Protein AF-A0A1F8VI10-F1 (afdb_monomer)

pLDDT: mean 77.11, std 14.85, range [34.31, 95.06]

Radius of gyration: 33.28 Å; Cα contacts (8 Å, |Δi|>4): 226; chains: 1; bounding box: 79×60×87 Å

Solvent-accessible surface area (backbone atoms only — not comparable to full-atom values): 18672 Å² total; per-residue (Å²): 138,60,72,68,57,64,56,44,69,72,34,72,64,43,52,48,50,52,49,50,53,53,49,51,51,52,50,50,52,53,50,47,67,52,46,51,56,51,53,52,51,50,50,50,52,63,64,45,46,61,55,49,51,54,49,50,38,54,51,46,54,43,49,46,52,57,52,45,49,55,30,55,46,51,70,45,88,66,66,60,68,60,53,53,52,48,30,72,79,36,77,82,60,80,89,63,70,42,98,74,57,44,46,46,70,59,49,49,57,52,48,54,52,44,57,67,44,55,69,57,36,47,55,38,48,69,71,56,49,50,70,56,33,52,51,49,25,52,53,30,49,53,44,42,54,52,47,52,53,50,38,64,76,31,65,94,37,65,72,58,31,57,51,47,50,62,53,45,66,55,36,51,60,53,27,53,52,29,49,53,48,34,54,45,71,68,48,87,87,69,41,68,68,58,44,51,54,51,44,52,51,51,50,53,46,52,45,54,48,48,53,50,51,49,52,52,47,63,64,49,43,58,60,56,61,51,44,61,53,44,56,55,44,52,50,61,62,44,42,59,56,53,47,49,39,64,71,47,50,47,54,49,29,62,74,70,72,44,74,47,77,50,90,88,68,70,68,65,60,20,62,50,48,48,48,51,35,59,77,66,73,51,52,69,60,58,51,9,58,75,48,74,40,56,51,68,56,40,49,32,28,44,31,42,74,42,82,74,50,77,70,54,42,64,52,45,42,84,77,46,53,79,59,63,71,59,59,70,70,70,75,76,72,82,86,128

Mean predicted aligned error: 17.2 Å

Secondary structure (DSSP, 8-state):
--HHHHHHTTSHHHHHHHHHHHHHHHHHHHHHHHHHHHHHHHHHHHHHHHHHHHHHHHHHHHHHHHHHHHHHHTT-S-SHHHHHHHHHH-TT-----BTTTBTHHHHHHHHHHHHHSHHHHHHHHHT--HHHHHHHHHHHHHHHHHHHHHHHHTTT-HHHHHHHHHHHHHHHHHHHHHHHHHHHTT--SSHHHHHHHHHHHHHHHHHHHHHHHHHHHHHHHHHHHHHHHHHHHHHHHHHHHHHHIIIIIHHHHHHHTPPP--SSS--SHHHHHHHHHHHTT--HHHHHHHTT--HHHHHHHHTTSSPPPHHHHHHHHHHHHHHHTTSSGGG-----

Foldseek 3Di:
DDCVVVVVCPDPVVVVVVVVVVVVVVVVVVCCVVVVVVVVVVVCCVVCLVLVLVLVLLVLVLLVLLLVLLCVLLVNPDLVVVQVVVCVVPVPDDQDADPRNGRSVSSLVSLLVCLVVVVRSLVSNLVDDLVSLVVSLVSLVVSLVSLVVSLVSCVVPVVVNVVSVVLSVLSVVSNVLSVQLSVLNVDPDPRPVSSSVSSVVNSVSSNVNSVVSVVVCVVCVVSVVVVVVVVVVVVVVVVVVVVCCLPPVLVVCVVVVAADADPVDGDPQLVLLVVLCVVVVHDLCVSCVQLVHDSVVSSCRNSVSDPDDPVSCVSCCVSRVVVVVVVVVVVPDDDD

Structure (mmCIF, N/CA/C/O backbone):
data_AF-A0A1F8VI10-F1
#
_entry.id   AF-A0A1F8VI10-F1
#
loop_
_atom_site.group_PDB
_atom_site.id
_atom_site.type_symbol
_atom_site.label_atom_id
_atom_site.label_alt_id
_atom_site.label_comp_id
_atom_site.label_asym_id
_atom_site.label_entity_id
_atom_site.label_seq_id
_atom_site.pdbx_PDB_ins_code
_atom_site.Cartn_x
_atom_site.Cartn_y
_atom_site.Cartn_z
_atom_site.occupancy
_atom_site.B_iso_or_equiv
_atom_site.auth_seq_id
_atom_site.auth_comp_id
_atom_site.auth_asym_id
_atom_site.auth_atom_id
_atom_site.pdbx_PDB_model_num
ATOM 1 N N . MET A 1 1 ? 44.183 -34.612 -51.018 1.00 52.78 1 MET A N 1
ATOM 2 C CA . MET A 1 1 ? 44.686 -33.937 -49.804 1.00 52.78 1 MET A CA 1
ATOM 3 C C . MET A 1 1 ? 46.138 -34.346 -49.658 1.00 52.78 1 MET A C 1
ATOM 5 O O . MET A 1 1 ? 46.387 -35.533 -49.507 1.00 52.78 1 MET A O 1
ATOM 9 N N . SER A 1 2 ? 47.055 -33.414 -49.919 1.00 52.06 2 SER A N 1
ATOM 10 C CA . SER A 1 2 ? 48.476 -33.664 -50.196 1.00 52.06 2 SER A CA 1
ATOM 11 C C . SER A 1 2 ? 49.291 -33.954 -48.929 1.00 52.06 2 SER A C 1
ATOM 13 O O . SER A 1 2 ? 48.960 -33.458 -47.854 1.00 52.06 2 SER A O 1
ATOM 15 N N . GLU A 1 3 ? 50.379 -34.722 -49.070 1.00 56.66 3 GLU A N 1
ATOM 16 C CA . GLU A 1 3 ? 51.388 -35.013 -48.029 1.00 56.66 3 GLU A CA 1
ATOM 17 C C . GLU A 1 3 ? 51.936 -33.749 -47.331 1.00 56.66 3 GLU A C 1
ATOM 19 O O . GLU A 1 3 ? 52.369 -33.811 -46.183 1.00 56.66 3 GLU A O 1
ATOM 24 N N . GLU A 1 4 ? 51.835 -32.580 -47.971 1.00 54.34 4 GLU A N 1
ATOM 25 C CA . GLU A 1 4 ? 52.150 -31.271 -47.384 1.00 54.34 4 GLU A CA 1
ATOM 26 C C . GLU A 1 4 ? 51.272 -30.913 -46.177 1.00 54.34 4 GLU A C 1
ATOM 28 O O . GLU A 1 4 ? 51.778 -30.363 -45.200 1.00 54.34 4 GLU A O 1
ATOM 33 N N . TYR A 1 5 ? 49.979 -31.264 -46.190 1.00 53.62 5 TYR A N 1
ATOM 34 C CA . TYR A 1 5 ? 49.118 -31.057 -45.022 1.00 53.62 5 TYR A CA 1
ATOM 35 C C . TYR A 1 5 ? 49.569 -31.949 -43.859 1.00 53.62 5 TYR A C 1
ATOM 37 O O . TYR A 1 5 ? 49.636 -31.477 -42.728 1.00 53.62 5 TYR A O 1
ATOM 45 N N . ALA A 1 6 ? 49.950 -33.203 -44.135 1.00 56.81 6 ALA A N 1
ATOM 46 C CA . ALA A 1 6 ? 50.436 -34.156 -43.130 1.00 56.81 6 ALA A CA 1
ATOM 47 C C . ALA A 1 6 ? 51.739 -33.695 -42.451 1.00 56.81 6 ALA A C 1
ATOM 49 O O . ALA A 1 6 ? 51.883 -33.842 -41.238 1.00 56.81 6 ALA A O 1
ATOM 50 N N . LEU A 1 7 ? 52.653 -33.080 -43.209 1.00 57.34 7 LEU A N 1
ATOM 51 C CA . LEU A 1 7 ? 53.867 -32.450 -42.680 1.00 57.34 7 LEU A CA 1
ATOM 52 C C . LEU A 1 7 ? 53.563 -31.198 -41.846 1.00 57.34 7 LEU A C 1
ATOM 54 O O . LEU A 1 7 ? 54.190 -30.988 -40.807 1.00 57.34 7 LEU A O 1
ATOM 58 N N . TYR A 1 8 ? 52.578 -30.396 -42.258 1.00 57.12 8 TYR A N 1
ATOM 59 C CA . TYR A 1 8 ? 52.167 -29.191 -41.538 1.00 57.12 8 TYR A CA 1
ATOM 60 C C . TYR A 1 8 ? 51.553 -29.503 -40.162 1.00 57.12 8 TYR A C 1
ATOM 62 O O . TYR A 1 8 ? 51.901 -28.832 -39.190 1.00 57.12 8 TYR A O 1
ATOM 70 N N . PHE A 1 9 ? 50.750 -30.572 -40.039 1.00 56.66 9 PHE A N 1
ATOM 71 C CA . PHE A 1 9 ? 50.163 -31.026 -38.764 1.00 56.66 9 PHE A CA 1
ATOM 72 C C . PHE A 1 9 ? 51.207 -31.343 -37.668 1.00 56.66 9 PHE A C 1
ATOM 74 O O . PHE A 1 9 ? 50.877 -31.313 -36.483 1.00 56.66 9 PHE A O 1
ATOM 81 N N . GLY A 1 10 ? 52.464 -31.630 -38.036 1.00 58.75 10 GLY A N 1
ATOM 82 C CA . GLY A 1 10 ? 53.561 -31.919 -37.101 1.00 58.75 10 GLY A CA 1
ATOM 83 C C . GLY A 1 10 ? 54.431 -30.715 -36.719 1.00 58.75 10 GLY A C 1
ATOM 84 O O . GLY A 1 10 ? 55.365 -30.861 -35.929 1.00 58.75 10 GLY A O 1
ATOM 85 N N . THR A 1 11 ? 54.169 -29.531 -37.279 1.00 70.06 11 THR A N 1
ATOM 86 C CA . THR A 1 11 ? 54.984 -28.333 -37.023 1.00 70.06 11 THR A CA 1
ATOM 87 C C . THR A 1 11 ? 54.628 -27.667 -35.691 1.00 70.06 11 THR A C 1
ATOM 89 O O . THR A 1 11 ? 53.472 -27.657 -35.262 1.00 70.06 11 THR A O 1
ATOM 92 N N . GLN A 1 12 ? 55.621 -27.058 -35.028 1.00 68.12 12 GLN A N 1
ATOM 93 C CA . GLN A 1 12 ? 55.380 -26.282 -33.801 1.00 68.12 12 GLN A CA 1
ATOM 94 C C . GLN A 1 12 ? 54.393 -25.128 -34.024 1.00 68.12 12 GLN A C 1
ATOM 96 O O . GLN A 1 12 ? 53.661 -24.772 -33.101 1.00 68.12 12 GLN A O 1
ATOM 101 N N . ASP A 1 13 ? 54.342 -24.577 -35.236 1.00 66.00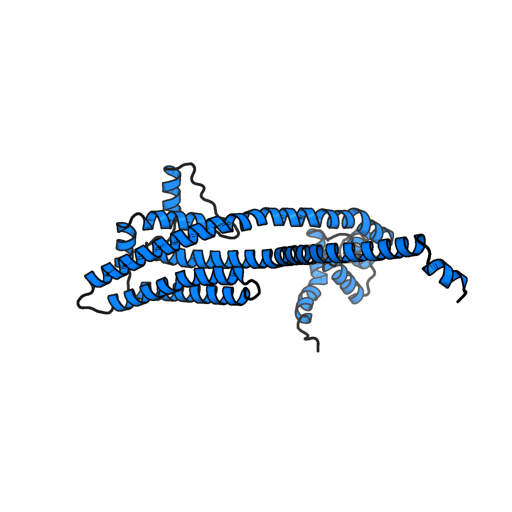 13 ASP A N 1
ATOM 102 C CA . ASP A 1 13 ? 53.432 -23.491 -35.593 1.00 66.00 13 ASP A CA 1
ATOM 103 C C . ASP A 1 13 ? 51.980 -23.965 -35.692 1.00 66.00 13 ASP A C 1
ATOM 105 O O . ASP A 1 13 ? 51.088 -23.276 -35.198 1.00 66.00 13 ASP A O 1
ATOM 109 N N . TYR A 1 14 ? 51.734 -25.169 -36.220 1.00 70.25 14 TYR A N 1
ATOM 110 C CA . TYR A 1 14 ? 50.401 -25.774 -36.208 1.00 70.25 14 TYR A CA 1
ATOM 111 C C . TYR A 1 14 ? 49.922 -26.058 -34.778 1.00 70.25 14 TYR A C 1
ATOM 113 O O . TYR A 1 14 ? 48.813 -25.679 -34.408 1.00 70.25 14 TYR A O 1
ATOM 121 N N . ILE A 1 15 ? 50.778 -26.644 -33.931 1.00 69.75 15 ILE A N 1
ATOM 122 C CA . ILE A 1 15 ? 50.444 -26.922 -32.523 1.00 69.75 15 ILE A CA 1
ATOM 123 C C . ILE A 1 15 ? 50.172 -25.619 -31.755 1.00 69.75 15 ILE A C 1
ATOM 125 O O . ILE A 1 15 ? 49.236 -25.559 -30.959 1.00 69.75 15 ILE A O 1
ATOM 129 N N . ARG A 1 16 ? 50.947 -24.555 -32.007 1.00 65.69 16 ARG A N 1
ATOM 130 C CA . ARG A 1 16 ? 50.689 -23.220 -31.442 1.00 65.69 16 ARG A CA 1
ATOM 131 C C . ARG A 1 16 ? 49.381 -22.624 -31.954 1.00 65.69 16 ARG A C 1
ATOM 133 O O . ARG A 1 16 ? 48.649 -22.071 -31.143 1.00 65.69 16 ARG A O 1
ATOM 140 N N . GLY A 1 17 ? 49.069 -22.760 -33.242 1.00 69.12 17 GLY A N 1
ATOM 141 C CA . GLY A 1 17 ? 47.799 -22.314 -33.822 1.00 69.12 17 GLY A CA 1
ATOM 142 C C . GLY A 1 17 ? 46.599 -23.002 -33.173 1.00 69.12 17 GLY A C 1
ATOM 143 O O . GLY A 1 17 ? 45.697 -22.326 -32.684 1.00 69.12 17 GLY A O 1
ATOM 144 N N . VAL A 1 18 ? 46.650 -24.332 -33.049 1.00 70.56 18 VAL A N 1
ATOM 145 C CA . VAL A 1 18 ? 45.619 -25.124 -32.360 1.00 70.56 18 VAL A CA 1
ATOM 146 C C . VAL A 1 18 ? 45.507 -24.728 -30.888 1.00 70.56 18 VAL A C 1
ATOM 148 O O . VAL A 1 18 ? 44.403 -24.546 -30.386 1.00 70.56 18 VAL A O 1
ATOM 151 N N . LEU A 1 19 ? 46.625 -24.544 -30.178 1.00 66.88 19 LEU A N 1
ATOM 152 C CA . LEU A 1 19 ? 46.597 -24.097 -28.782 1.00 66.88 19 LEU A CA 1
ATOM 153 C C . LEU A 1 19 ? 45.992 -22.700 -28.634 1.00 66.88 19 LEU A C 1
ATOM 155 O O . LEU A 1 19 ? 45.236 -22.479 -27.693 1.00 66.88 19 LEU A O 1
ATOM 159 N N . VAL A 1 20 ? 46.287 -21.766 -29.540 1.00 70.19 20 VAL A N 1
ATOM 160 C CA . VAL A 1 20 ? 45.707 -20.414 -29.528 1.00 70.19 20 VAL A CA 1
ATOM 161 C C . VAL A 1 20 ? 44.204 -20.466 -29.786 1.00 70.19 20 VAL A C 1
ATOM 163 O O . VAL A 1 20 ? 43.456 -19.839 -29.039 1.00 70.19 20 VAL A O 1
ATOM 166 N N . GLU A 1 21 ? 43.747 -21.246 -30.767 1.00 60.56 21 GLU A N 1
ATOM 167 C CA . GLU A 1 21 ? 42.315 -21.418 -31.041 1.00 60.56 21 GLU A CA 1
ATOM 168 C C . GLU A 1 21 ? 41.584 -22.081 -29.868 1.00 60.56 21 GLU A C 1
ATOM 170 O O . GLU A 1 21 ? 40.567 -21.567 -29.406 1.00 60.56 21 GLU A O 1
ATOM 175 N N . VAL A 1 22 ? 42.130 -23.168 -29.315 1.00 69.81 22 VAL A N 1
ATOM 176 C CA . VAL A 1 22 ? 41.549 -23.855 -28.150 1.00 69.81 22 VAL A CA 1
ATOM 177 C C . VAL A 1 22 ? 41.520 -22.933 -26.932 1.00 69.81 22 VAL A C 1
ATOM 179 O O . VAL A 1 22 ? 40.515 -22.878 -26.227 1.00 69.81 22 VAL A O 1
ATOM 182 N N . THR A 1 23 ? 42.583 -22.162 -26.690 1.00 59.62 23 THR A N 1
ATOM 183 C CA . THR A 1 23 ? 42.625 -21.197 -25.581 1.00 59.62 23 THR A CA 1
ATOM 184 C C . THR A 1 23 ? 41.619 -20.065 -25.798 1.00 59.62 23 THR A C 1
ATOM 186 O O . THR A 1 23 ? 40.945 -19.669 -24.850 1.00 59.62 23 THR A O 1
ATOM 189 N N . GLY A 1 24 ? 41.456 -19.586 -27.036 1.00 56.22 24 GLY A N 1
ATOM 190 C CA . GLY A 1 24 ? 40.432 -18.609 -27.411 1.00 56.22 24 GLY A CA 1
ATOM 191 C C . GLY A 1 24 ? 39.019 -19.115 -27.120 1.00 56.22 24 GLY A C 1
ATOM 192 O O . GLY A 1 24 ? 38.260 -18.436 -26.432 1.00 56.22 24 GLY A O 1
ATOM 193 N N . ILE A 1 25 ? 38.710 -20.350 -27.529 1.00 69.56 25 ILE A N 1
ATOM 194 C CA . ILE A 1 25 ? 37.422 -21.004 -27.251 1.00 69.56 25 ILE A CA 1
ATOM 195 C C . ILE A 1 25 ? 37.200 -21.161 -25.740 1.00 69.56 25 ILE A C 1
ATOM 197 O O . ILE A 1 25 ? 36.116 -20.870 -25.237 1.00 69.56 25 ILE A O 1
ATOM 201 N N . VAL A 1 26 ? 38.218 -21.581 -24.980 1.00 65.38 26 VAL A N 1
ATOM 202 C CA . VAL A 1 26 ? 38.114 -21.715 -23.516 1.00 65.38 26 VAL A CA 1
ATOM 203 C C . VAL A 1 26 ? 37.846 -20.361 -22.855 1.00 65.38 26 VAL A C 1
ATOM 205 O O . VAL A 1 26 ? 36.980 -20.271 -21.984 1.00 65.38 26 VAL A O 1
ATOM 208 N N . ILE A 1 27 ? 38.535 -19.299 -23.281 1.00 66.25 27 ILE A N 1
ATOM 209 C CA . ILE A 1 27 ? 38.301 -17.939 -22.780 1.00 66.25 27 ILE A CA 1
ATOM 210 C C . ILE A 1 27 ? 36.874 -17.486 -23.108 1.00 66.25 27 ILE A C 1
ATOM 212 O O . ILE A 1 27 ? 36.190 -16.981 -22.220 1.00 66.25 27 ILE A O 1
ATOM 216 N N . GLU A 1 28 ? 36.386 -17.707 -24.330 1.00 53.41 28 GLU A N 1
ATOM 217 C CA . GLU A 1 28 ? 35.010 -17.368 -24.717 1.00 53.41 28 GLU A CA 1
ATOM 218 C C . GLU A 1 28 ? 33.968 -18.113 -23.880 1.00 53.41 28 GLU A C 1
ATOM 220 O O . GLU A 1 28 ? 33.021 -17.497 -23.389 1.00 53.41 28 GLU A O 1
ATOM 225 N N . VAL A 1 29 ? 34.157 -19.414 -23.642 1.00 68.62 29 VAL A N 1
ATOM 226 C CA . VAL A 1 29 ? 33.257 -20.216 -22.799 1.00 68.62 29 VAL A CA 1
ATOM 227 C C . VAL A 1 29 ? 33.251 -19.702 -21.360 1.00 68.62 29 VAL A C 1
ATOM 229 O O . VAL A 1 29 ? 32.180 -19.579 -20.760 1.00 68.62 29 VAL A O 1
ATOM 232 N N . VAL A 1 30 ? 34.412 -19.348 -20.801 1.00 61.25 30 VAL A N 1
ATOM 233 C CA . VAL A 1 30 ? 34.514 -18.768 -19.452 1.00 61.25 30 VAL A CA 1
ATOM 234 C C . VAL A 1 30 ? 33.827 -17.398 -19.394 1.00 61.25 30 VAL A C 1
ATOM 236 O O . VAL A 1 30 ? 33.033 -17.145 -18.485 1.00 61.25 30 VAL A O 1
ATOM 239 N N . VAL A 1 31 ? 34.057 -16.533 -20.385 1.00 59.47 31 VAL A N 1
ATOM 240 C CA . VAL A 1 31 ? 33.432 -15.204 -20.472 1.00 59.47 31 VAL A CA 1
ATOM 241 C C . VAL A 1 31 ? 31.917 -15.316 -20.626 1.00 59.47 31 VAL A C 1
ATOM 243 O O . VAL A 1 31 ? 31.190 -14.605 -19.932 1.00 59.47 31 VAL A O 1
ATOM 246 N N . LEU A 1 32 ? 31.411 -16.226 -21.461 1.00 58.09 32 LEU A N 1
ATOM 247 C CA . LEU A 1 32 ? 29.974 -16.470 -21.624 1.00 58.09 32 LEU A CA 1
ATOM 248 C C . LEU A 1 32 ? 29.350 -17.044 -20.347 1.00 58.09 32 LEU A C 1
ATOM 250 O O . LEU A 1 32 ? 28.279 -16.593 -19.938 1.00 58.09 32 LEU A O 1
ATOM 254 N N . SER A 1 33 ? 30.046 -17.960 -19.670 1.00 57.50 33 SER A N 1
ATOM 255 C CA . SER A 1 33 ? 29.594 -18.561 -18.408 1.00 57.50 33 SER A CA 1
ATOM 256 C C . SER A 1 33 ? 29.461 -17.544 -17.274 1.00 57.50 33 SER A C 1
ATOM 258 O O . SER A 1 33 ? 28.660 -17.750 -16.368 1.00 57.50 33 SER A O 1
ATOM 260 N N . ILE A 1 34 ? 30.199 -16.431 -17.325 1.00 60.97 34 ILE A N 1
ATOM 261 C CA . ILE A 1 34 ? 30.092 -15.322 -16.363 1.00 60.97 34 ILE A CA 1
ATOM 262 C C . ILE A 1 34 ? 29.079 -14.272 -16.845 1.00 60.97 34 ILE A C 1
ATOM 264 O O . ILE A 1 34 ? 28.228 -13.809 -16.081 1.00 60.97 34 ILE A O 1
ATOM 268 N N . THR A 1 35 ? 29.135 -13.910 -18.125 1.00 48.12 35 THR A N 1
ATOM 269 C CA . THR A 1 35 ? 28.336 -12.827 -18.713 1.00 48.12 35 THR A CA 1
ATOM 270 C C . THR A 1 35 ? 26.852 -13.183 -18.789 1.00 48.12 35 THR A C 1
ATOM 272 O O . THR A 1 35 ? 26.013 -12.342 -18.468 1.00 48.12 35 THR A O 1
ATOM 275 N N . ILE A 1 36 ? 26.498 -14.425 -19.142 1.00 53.09 36 ILE A N 1
ATOM 276 C CA . ILE A 1 36 ? 25.096 -14.862 -19.239 1.00 53.09 36 ILE A CA 1
ATOM 277 C C . ILE A 1 36 ? 24.382 -14.763 -17.878 1.00 53.09 36 ILE A C 1
ATOM 279 O O . ILE A 1 36 ? 23.322 -14.134 -17.829 1.00 53.09 36 ILE A O 1
ATOM 283 N N . PRO A 1 37 ? 24.924 -15.273 -16.752 1.00 64.19 37 PRO A N 1
ATOM 284 C CA . PRO A 1 37 ? 24.334 -15.058 -15.431 1.00 64.19 37 PRO A CA 1
ATOM 285 C C . PRO A 1 37 ? 24.186 -13.587 -15.046 1.00 64.19 37 PRO A C 1
ATOM 287 O O . PRO A 1 37 ? 23.159 -13.222 -14.476 1.00 64.19 37 PRO A O 1
ATOM 290 N N . ILE A 1 38 ? 25.164 -12.733 -15.371 1.00 57.41 38 ILE A N 1
ATOM 291 C CA . ILE A 1 38 ? 25.091 -11.290 -15.091 1.00 57.41 38 ILE A CA 1
ATOM 292 C C . ILE A 1 38 ? 23.958 -10.651 -15.897 1.00 57.41 38 ILE A C 1
ATOM 294 O O . ILE A 1 38 ? 23.119 -9.957 -15.324 1.00 57.41 38 ILE A O 1
ATOM 298 N N . ILE A 1 39 ? 23.879 -10.922 -17.202 1.00 48.62 39 ILE A N 1
ATOM 299 C CA . ILE A 1 39 ? 22.807 -10.424 -18.073 1.00 48.62 39 ILE A CA 1
ATOM 300 C C . ILE A 1 39 ? 21.451 -10.936 -17.586 1.00 48.62 39 ILE A C 1
ATOM 302 O O . ILE A 1 39 ? 20.524 -10.147 -17.436 1.00 48.62 39 ILE A O 1
ATOM 306 N N . LEU A 1 40 ? 21.327 -12.224 -17.259 1.00 58.59 40 LEU A N 1
ATOM 307 C CA . LEU A 1 40 ? 20.096 -12.795 -16.710 1.00 58.59 40 LEU A CA 1
ATOM 308 C C . LEU A 1 40 ? 19.728 -12.171 -15.361 1.00 58.59 40 LEU A C 1
ATOM 310 O O . LEU A 1 40 ? 18.553 -11.900 -15.120 1.00 58.59 40 LEU A O 1
ATOM 314 N N . HIS A 1 41 ? 20.702 -11.899 -14.492 1.00 61.94 41 HIS A N 1
ATOM 315 C CA . HIS A 1 41 ? 20.481 -11.209 -13.224 1.00 61.94 41 HIS A CA 1
ATOM 316 C C . HIS A 1 41 ? 19.984 -9.776 -13.452 1.00 61.94 41 HIS A C 1
ATOM 318 O O . HIS A 1 41 ? 19.010 -9.355 -12.826 1.00 61.94 41 HIS A O 1
ATOM 324 N N . VAL A 1 42 ? 20.590 -9.043 -14.389 1.00 54.41 42 VAL A N 1
ATOM 325 C CA . VAL A 1 42 ? 20.173 -7.688 -14.772 1.00 54.41 42 VAL A CA 1
ATOM 326 C C . VAL A 1 42 ? 18.778 -7.703 -15.400 1.00 54.41 42 VAL A C 1
ATOM 328 O O . VAL A 1 42 ? 17.921 -6.942 -14.961 1.00 54.41 42 VAL A O 1
ATOM 331 N N . ILE A 1 43 ? 18.497 -8.603 -16.345 1.00 52.72 43 ILE A N 1
ATOM 332 C CA . ILE A 1 43 ? 17.180 -8.756 -16.982 1.00 52.72 43 ILE A CA 1
ATOM 333 C C . ILE A 1 43 ? 16.118 -9.106 -15.937 1.00 52.72 43 ILE A C 1
ATOM 335 O O . ILE A 1 43 ? 15.067 -8.466 -15.899 1.00 52.72 43 ILE A O 1
ATOM 339 N N . ARG A 1 44 ? 16.391 -10.060 -15.033 1.00 60.72 44 ARG A N 1
ATOM 340 C CA . ARG A 1 44 ? 15.487 -10.391 -13.919 1.00 60.72 44 ARG A CA 1
ATOM 341 C C . ARG A 1 44 ? 15.249 -9.176 -13.030 1.00 60.72 44 ARG A C 1
ATOM 343 O O . ARG A 1 44 ? 14.106 -8.897 -12.685 1.00 60.72 44 ARG A O 1
ATOM 350 N N . ARG A 1 45 ? 16.286 -8.410 -12.695 1.00 60.78 45 ARG A N 1
ATOM 351 C CA . ARG A 1 45 ? 16.176 -7.208 -11.853 1.00 60.78 45 ARG A CA 1
ATOM 352 C C . ARG A 1 45 ? 15.390 -6.083 -12.533 1.00 60.78 45 ARG A C 1
ATOM 354 O O . ARG A 1 45 ? 14.589 -5.422 -11.878 1.00 60.78 45 ARG A O 1
ATOM 361 N N . VAL A 1 46 ? 15.571 -5.886 -13.837 1.00 58.31 46 VAL A N 1
ATOM 362 C CA . VAL A 1 46 ? 14.829 -4.898 -14.638 1.00 58.31 46 VAL A CA 1
ATOM 363 C C . VAL A 1 46 ? 13.364 -5.312 -14.799 1.00 58.31 46 VAL A C 1
ATOM 365 O O . VAL A 1 46 ? 12.483 -4.469 -14.656 1.00 58.31 46 VAL A O 1
ATOM 368 N N . ARG A 1 47 ? 13.083 -6.605 -15.011 1.00 60.50 47 ARG A N 1
ATOM 369 C CA . ARG A 1 47 ? 11.718 -7.139 -15.159 1.00 60.50 47 ARG A CA 1
ATOM 370 C C . ARG A 1 47 ? 10.940 -7.171 -13.839 1.00 60.50 47 ARG A C 1
ATOM 372 O O . ARG A 1 47 ? 9.745 -6.902 -13.830 1.00 60.50 47 ARG A O 1
ATOM 379 N N . THR A 1 48 ? 11.602 -7.458 -12.718 1.00 65.56 48 THR A N 1
ATOM 380 C CA . THR A 1 48 ? 10.950 -7.578 -11.396 1.00 65.56 48 THR A CA 1
ATOM 381 C C . THR A 1 48 ? 10.756 -6.244 -10.679 1.00 65.56 48 THR A C 1
ATOM 383 O O . THR A 1 48 ? 9.900 -6.152 -9.803 1.00 65.56 48 THR A O 1
ATOM 386 N N . ARG A 1 49 ? 11.497 -5.186 -11.039 1.00 68.38 49 ARG A N 1
ATOM 387 C CA . ARG A 1 49 ? 11.388 -3.874 -10.376 1.00 68.38 49 ARG A CA 1
ATOM 388 C C . ARG A 1 49 ? 10.004 -3.218 -10.532 1.00 68.38 49 ARG A C 1
ATOM 390 O O . ARG A 1 49 ? 9.484 -2.769 -9.515 1.00 68.38 49 ARG A O 1
ATOM 397 N N . PRO A 1 50 ? 9.366 -3.183 -11.720 1.00 67.38 50 PRO A N 1
ATOM 398 C CA . PRO A 1 50 ? 7.998 -2.675 -11.861 1.00 67.38 50 PRO A CA 1
ATOM 399 C C . PRO A 1 50 ? 6.975 -3.496 -11.070 1.00 67.38 50 PRO A C 1
ATOM 401 O O . PRO A 1 50 ? 6.115 -2.917 -10.417 1.00 67.38 50 PRO A O 1
ATOM 404 N N . ILE A 1 51 ? 7.110 -4.828 -11.078 1.00 69.88 51 ILE A N 1
ATOM 405 C CA . ILE A 1 51 ? 6.240 -5.744 -10.321 1.00 69.88 51 ILE A CA 1
ATOM 406 C C . ILE A 1 51 ? 6.371 -5.473 -8.821 1.00 69.88 51 ILE A C 1
ATOM 408 O O . ILE A 1 51 ? 5.369 -5.350 -8.126 1.00 69.88 51 ILE A O 1
ATOM 412 N N . ARG A 1 52 ? 7.603 -5.300 -8.329 1.00 75.00 52 ARG A N 1
ATOM 413 C CA . ARG A 1 52 ? 7.868 -4.950 -6.931 1.00 75.00 52 ARG A CA 1
ATOM 414 C C . ARG A 1 52 ? 7.253 -3.603 -6.554 1.00 75.00 52 ARG A C 1
ATOM 416 O O . ARG A 1 52 ? 6.614 -3.518 -5.521 1.00 75.00 52 ARG A O 1
ATOM 423 N N . VAL A 1 53 ? 7.374 -2.581 -7.402 1.00 74.56 53 VAL A N 1
ATOM 424 C CA . VAL A 1 53 ? 6.778 -1.257 -7.139 1.00 74.56 53 VAL A CA 1
ATOM 425 C C . VAL A 1 53 ? 5.253 -1.313 -7.130 1.00 74.56 53 VAL A C 1
ATOM 427 O O . VAL A 1 53 ? 4.632 -0.705 -6.263 1.00 74.56 53 VAL A O 1
ATOM 430 N N . ALA A 1 54 ? 4.645 -2.044 -8.066 1.00 73.00 54 ALA A N 1
ATOM 431 C CA . ALA A 1 54 ? 3.204 -2.263 -8.060 1.00 73.00 54 ALA A CA 1
ATOM 432 C C . ALA A 1 54 ? 2.775 -2.990 -6.779 1.00 73.00 54 ALA A C 1
ATOM 434 O O . ALA A 1 54 ? 1.811 -2.585 -6.134 1.00 73.00 54 ALA A O 1
ATOM 435 N N . ALA A 1 55 ? 3.529 -4.008 -6.363 1.00 78.00 55 ALA A N 1
ATOM 436 C CA . ALA A 1 55 ? 3.232 -4.724 -5.137 1.00 78.00 55 ALA A CA 1
ATOM 437 C C . ALA A 1 55 ? 3.392 -3.861 -3.882 1.00 78.00 55 ALA A C 1
ATOM 439 O O . ALA A 1 55 ? 2.537 -3.910 -3.004 1.00 78.00 55 ALA A O 1
ATOM 440 N N . ASP A 1 56 ? 4.428 -3.026 -3.820 1.00 80.06 56 ASP A N 1
ATOM 441 C CA . ASP A 1 56 ? 4.633 -2.061 -2.739 1.00 80.06 56 ASP A CA 1
ATOM 442 C C . ASP A 1 56 ? 3.494 -1.037 -2.684 1.00 80.06 56 ASP A C 1
ATOM 444 O O . ASP A 1 56 ? 3.007 -0.717 -1.603 1.00 80.06 56 ASP A O 1
ATOM 448 N N . PHE A 1 57 ? 3.023 -0.563 -3.843 1.00 80.56 57 PHE A N 1
ATOM 449 C CA . PHE A 1 57 ? 1.867 0.327 -3.928 1.00 80.56 57 PHE A CA 1
ATOM 450 C C . PHE A 1 57 ? 0.617 -0.318 -3.317 1.00 80.56 57 PHE A C 1
ATOM 452 O O . PHE A 1 57 ? 0.007 0.271 -2.425 1.00 80.56 57 PHE A O 1
ATOM 459 N N . TYR A 1 58 ? 0.259 -1.533 -3.744 1.00 79.94 58 TYR A N 1
ATOM 460 C CA . TYR A 1 58 ? -0.893 -2.252 -3.187 1.00 79.94 58 TYR A CA 1
ATOM 461 C C . TYR A 1 58 ? -0.723 -2.533 -1.694 1.00 79.94 58 TYR A C 1
ATOM 463 O O . TYR A 1 58 ? -1.656 -2.325 -0.919 1.00 79.94 58 TYR A O 1
ATOM 471 N N . LEU A 1 59 ? 0.479 -2.927 -1.272 1.00 83.81 59 LEU A N 1
ATOM 472 C CA . LEU A 1 59 ? 0.781 -3.169 0.132 1.00 83.81 59 LEU A CA 1
ATOM 473 C C . LEU A 1 59 ? 0.576 -1.908 0.983 1.00 83.81 59 LEU A C 1
ATOM 475 O O . LEU A 1 59 ? -0.004 -1.976 2.063 1.00 83.81 59 LEU A O 1
ATOM 479 N N . PHE A 1 60 ? 0.980 -0.740 0.484 1.00 86.25 60 PHE A N 1
ATOM 480 C CA . PHE A 1 60 ? 0.749 0.528 1.172 1.00 86.25 60 PHE A CA 1
ATOM 481 C C . PHE A 1 60 ? -0.732 0.907 1.252 1.00 86.25 60 PHE A C 1
ATOM 483 O O . PHE A 1 60 ? -1.143 1.495 2.251 1.00 86.25 60 PHE A O 1
ATOM 490 N N . GLN A 1 61 ? -1.556 0.537 0.266 1.00 84.00 61 GLN A N 1
ATOM 491 C CA . GLN A 1 61 ? -3.013 0.704 0.369 1.00 84.00 61 GLN A CA 1
ATOM 492 C C . GLN A 1 61 ? -3.611 -0.186 1.465 1.00 84.00 61 GLN A C 1
ATOM 494 O O . GLN A 1 61 ? -4.495 0.251 2.203 1.00 84.00 61 GLN A O 1
ATOM 499 N N . VAL A 1 62 ? -3.104 -1.411 1.624 1.00 86.50 62 VAL A N 1
ATOM 500 C CA . VAL A 1 62 ? -3.506 -2.284 2.735 1.00 86.50 62 VAL A CA 1
ATOM 501 C C . VAL A 1 62 ? -3.067 -1.691 4.075 1.00 86.50 62 VAL A C 1
ATOM 503 O O . VAL A 1 62 ? -3.862 -1.637 5.011 1.00 86.50 62 VAL A O 1
ATOM 506 N N . PHE A 1 63 ? -1.842 -1.166 4.170 1.00 89.12 63 PHE A N 1
ATOM 507 C CA . PHE A 1 63 ? -1.369 -0.484 5.379 1.00 89.12 63 PHE A CA 1
ATOM 508 C C . PHE A 1 63 ? -2.232 0.721 5.742 1.00 89.12 63 PHE A C 1
ATOM 510 O O . PHE A 1 63 ? -2.550 0.896 6.914 1.00 89.12 63 PHE A O 1
ATOM 517 N N . HIS A 1 64 ? -2.682 1.500 4.754 1.00 89.50 64 HIS A N 1
ATOM 518 C CA . HIS A 1 64 ? -3.657 2.573 4.966 1.00 89.50 64 HIS A CA 1
ATOM 519 C C . HIS A 1 64 ? -4.948 2.070 5.598 1.00 89.50 64 HIS A C 1
ATOM 521 O O . HIS A 1 64 ? -5.432 2.673 6.552 1.00 89.50 64 HIS A O 1
ATOM 527 N N . LYS A 1 65 ? -5.503 0.966 5.089 1.00 89.06 65 LYS A N 1
ATOM 528 C CA . LYS A 1 65 ? -6.744 0.381 5.615 1.00 89.06 65 LYS A CA 1
ATOM 529 C C . LYS A 1 65 ? -6.569 -0.105 7.047 1.00 89.06 65 LYS A C 1
ATOM 531 O O . LYS A 1 65 ? -7.387 0.230 7.897 1.00 89.06 65 LYS A O 1
ATOM 536 N N . ILE A 1 66 ? -5.481 -0.819 7.330 1.00 89.94 66 ILE A N 1
ATOM 537 C CA . ILE A 1 66 ? -5.158 -1.287 8.684 1.00 89.94 66 ILE A CA 1
ATOM 538 C C . ILE A 1 66 ? -4.977 -0.099 9.638 1.00 89.94 66 ILE A C 1
ATOM 540 O O . ILE A 1 66 ? -5.574 -0.063 10.710 1.00 89.94 66 ILE A O 1
ATOM 544 N N . ALA A 1 67 ? -4.209 0.910 9.233 1.00 90.94 67 ALA A N 1
ATOM 545 C CA . ALA A 1 67 ? -3.989 2.107 10.033 1.00 90.94 67 ALA A CA 1
ATOM 546 C C . ALA A 1 67 ? -5.293 2.889 10.283 1.00 90.94 67 ALA A C 1
ATOM 548 O O . ALA A 1 67 ? -5.523 3.387 11.384 1.00 90.94 67 ALA A O 1
ATOM 549 N N . ARG A 1 68 ? -6.184 2.945 9.287 1.00 90.25 68 ARG A N 1
ATOM 550 C CA . ARG A 1 68 ? -7.525 3.529 9.418 1.00 90.25 68 ARG A CA 1
ATOM 551 C C . ARG A 1 68 ? -8.378 2.808 10.449 1.00 90.25 68 ARG A C 1
ATOM 553 O O . ARG A 1 68 ? -9.010 3.492 11.239 1.00 90.25 68 ARG A O 1
ATOM 560 N N . ILE A 1 69 ? -8.343 1.474 10.500 1.00 92.19 69 ILE A N 1
ATOM 561 C CA . ILE A 1 69 ? -9.055 0.707 11.535 1.00 92.19 69 ILE A CA 1
ATOM 562 C C . ILE A 1 69 ? -8.644 1.195 12.934 1.00 92.19 69 ILE A C 1
ATOM 564 O O . ILE A 1 69 ? -9.506 1.455 13.770 1.00 92.19 69 ILE A O 1
ATOM 568 N N . PHE A 1 70 ? -7.345 1.395 13.180 1.00 93.88 70 PHE A N 1
ATOM 569 C CA . PHE A 1 70 ? -6.861 1.895 14.473 1.00 93.88 70 PHE A CA 1
ATOM 570 C C . PHE A 1 70 ? -7.243 3.351 14.746 1.00 93.88 70 PHE A C 1
ATOM 572 O O . PHE A 1 70 ? -7.614 3.683 15.871 1.00 93.88 70 PHE A O 1
ATOM 579 N N . LEU A 1 71 ? -7.182 4.223 13.738 1.00 92.62 71 LEU A N 1
ATOM 580 C CA . LEU A 1 71 ? -7.639 5.606 13.883 1.00 92.62 71 LEU A CA 1
ATOM 581 C C . LEU A 1 71 ? -9.136 5.670 14.200 1.00 92.62 71 LEU A C 1
ATOM 583 O O . LEU A 1 71 ? -9.542 6.411 15.093 1.00 92.62 71 LEU A O 1
ATOM 587 N N . ASP A 1 72 ? -9.944 4.858 13.521 1.00 93.06 72 ASP A N 1
ATOM 588 C CA . ASP A 1 72 ? -11.385 4.793 13.735 1.00 93.06 72 ASP A CA 1
ATOM 589 C C . ASP A 1 72 ? -11.699 4.254 15.138 1.00 93.06 72 ASP A C 1
ATOM 591 O O . ASP A 1 72 ? -12.560 4.807 15.818 1.00 93.06 72 ASP A O 1
ATOM 595 N N . MET A 1 73 ? -10.953 3.255 15.628 1.00 92.69 73 MET A N 1
ATOM 596 C CA . MET A 1 73 ? -11.040 2.799 17.023 1.00 92.69 73 MET A CA 1
ATOM 597 C C . MET A 1 73 ? -10.745 3.924 18.017 1.00 92.69 73 MET A C 1
ATOM 599 O O . MET A 1 73 ? -11.458 4.058 19.012 1.00 92.69 73 MET A O 1
ATOM 603 N N . ALA A 1 74 ? -9.753 4.764 17.716 1.00 91.94 74 ALA A N 1
ATOM 604 C CA . ALA A 1 74 ? -9.357 5.919 18.518 1.00 91.94 74 ALA A CA 1
ATOM 605 C C . ALA A 1 74 ? -10.249 7.165 18.333 1.00 91.94 74 ALA A C 1
ATOM 607 O O . ALA A 1 74 ? -9.934 8.222 18.875 1.00 91.94 74 ALA A O 1
ATOM 608 N N . THR A 1 75 ? -11.339 7.078 17.560 1.00 91.69 75 THR A N 1
ATOM 609 C CA . THR A 1 75 ? -12.235 8.213 17.249 1.00 91.69 75 THR A CA 1
ATOM 610 C C . THR A 1 75 ? -11.555 9.331 16.448 1.00 91.69 75 THR A C 1
ATOM 612 O O . THR A 1 75 ? -11.986 10.483 16.471 1.00 91.69 75 THR A O 1
ATOM 615 N N . VAL A 1 76 ? -10.494 9.017 15.702 1.00 90.12 76 VAL A N 1
ATOM 616 C CA . VAL A 1 76 ? -9.748 9.992 14.899 1.00 90.12 76 VAL A CA 1
ATOM 617 C C . VAL A 1 76 ? -10.179 9.906 13.439 1.00 90.12 76 VAL A C 1
ATOM 619 O O . VAL A 1 76 ? -9.602 9.185 12.629 1.00 90.12 76 VAL A O 1
ATOM 622 N N . SER A 1 77 ? -11.198 10.685 13.077 1.00 86.44 77 SER A N 1
ATOM 623 C CA . SER A 1 77 ? -11.690 10.757 11.695 1.00 86.44 77 SER A CA 1
ATOM 624 C C . SER A 1 77 ? -10.793 11.598 10.776 1.00 86.44 77 SER A C 1
ATOM 626 O O . SER A 1 77 ? -10.662 11.278 9.589 1.00 86.44 77 SER A O 1
ATOM 628 N N . ASP A 1 78 ? -10.182 12.658 11.323 1.00 87.25 78 ASP A N 1
ATOM 629 C CA . ASP A 1 78 ? -9.243 13.556 10.641 1.00 87.25 78 ASP A CA 1
ATOM 630 C C . ASP A 1 78 ? -7.964 13.728 11.473 1.00 87.25 78 ASP A C 1
ATOM 632 O O . ASP A 1 78 ? -7.997 14.148 12.628 1.00 87.25 78 ASP A O 1
ATOM 636 N N . ILE A 1 79 ? -6.823 13.417 10.858 1.00 90.00 79 ILE A N 1
ATOM 637 C CA . ILE A 1 79 ? -5.496 13.523 11.472 1.00 90.00 79 ILE A CA 1
ATOM 638 C C . ILE A 1 79 ? -4.921 14.946 11.408 1.00 90.00 79 ILE A C 1
ATOM 640 O O . ILE A 1 79 ? -3.956 15.248 12.110 1.00 90.00 79 ILE A O 1
ATOM 644 N N . ARG A 1 80 ? -5.478 15.832 10.564 1.00 88.75 80 ARG A N 1
ATOM 645 C CA . ARG A 1 80 ? -4.945 17.187 10.334 1.00 88.75 80 ARG A CA 1
ATOM 646 C C . ARG A 1 80 ? -4.836 18.029 11.606 1.00 88.75 80 ARG A C 1
ATOM 648 O O . ARG A 1 80 ? -3.764 18.597 11.797 1.00 88.75 80 ARG A O 1
ATOM 655 N N . PRO A 1 81 ? -5.840 18.086 12.504 1.00 89.00 81 PRO A N 1
ATOM 656 C CA . PRO A 1 81 ? -5.735 18.897 13.719 1.00 89.00 81 PRO A CA 1
ATOM 657 C C . PRO A 1 81 ? -4.572 18.469 14.621 1.00 89.00 81 PRO A C 1
ATOM 659 O O . PRO A 1 81 ? -3.888 19.315 15.195 1.00 89.00 81 PRO A O 1
ATOM 662 N N . ILE A 1 82 ? -4.316 17.158 14.703 1.00 89.06 82 ILE A N 1
ATOM 663 C CA . ILE A 1 82 ? -3.200 16.597 15.473 1.00 89.06 82 ILE A CA 1
ATOM 664 C C . ILE A 1 82 ? -1.880 17.029 14.829 1.00 89.06 82 ILE A C 1
ATOM 666 O O . ILE A 1 82 ? -1.030 17.608 15.495 1.00 89.06 82 ILE A O 1
ATOM 670 N N . LEU A 1 83 ? -1.738 16.839 13.515 1.00 88.88 83 LEU A N 1
ATOM 671 C CA . LEU A 1 83 ? -0.530 17.221 12.777 1.00 88.88 83 LEU A CA 1
ATOM 672 C C . LEU A 1 83 ? -0.245 18.727 12.829 1.00 88.88 83 LEU A C 1
ATOM 674 O O . LEU A 1 83 ? 0.907 19.133 12.942 1.00 88.88 83 LEU A O 1
ATOM 678 N N . GLU A 1 84 ? -1.274 19.570 12.743 1.00 89.62 84 GLU A N 1
ATOM 679 C CA . GLU A 1 84 ? -1.120 21.022 12.837 1.00 89.62 84 GLU A CA 1
ATOM 680 C C . GLU A 1 84 ? -0.671 21.462 14.226 1.00 89.62 84 GLU A C 1
ATOM 682 O O . GLU A 1 84 ? 0.181 22.347 14.333 1.00 89.62 84 GLU A O 1
ATOM 687 N N . LYS A 1 85 ? -1.205 20.839 15.284 1.00 89.38 85 LYS A N 1
ATOM 688 C CA . LYS A 1 85 ? -0.735 21.064 16.652 1.00 89.38 85 LYS A CA 1
ATOM 689 C C . LYS A 1 85 ? 0.740 20.680 16.780 1.00 89.38 85 LYS A C 1
ATOM 691 O O . LYS A 1 85 ? 1.543 21.514 17.194 1.00 89.38 85 LYS A O 1
ATOM 696 N N . GLU A 1 86 ? 1.116 19.493 16.307 1.00 88.50 86 GLU A N 1
ATOM 697 C CA . GLU A 1 86 ? 2.513 19.046 16.334 1.00 88.50 86 GLU A CA 1
ATOM 698 C C . GLU A 1 86 ? 3.433 19.942 15.512 1.00 88.50 86 GLU A C 1
ATOM 700 O O . GLU A 1 86 ? 4.556 20.201 15.918 1.00 88.50 86 GLU A O 1
ATOM 705 N N . ARG A 1 87 ? 2.975 20.474 14.377 1.00 88.94 87 ARG A N 1
ATOM 706 C CA . ARG A 1 87 ? 3.769 21.400 13.562 1.00 88.94 87 ARG A CA 1
ATOM 707 C C . ARG A 1 87 ? 3.992 22.749 14.251 1.00 88.94 87 ARG A C 1
ATOM 709 O O . ARG A 1 87 ? 5.006 23.404 14.002 1.00 88.94 87 ARG A O 1
ATOM 716 N N . ARG A 1 88 ? 3.056 23.194 15.098 1.00 90.69 88 ARG A N 1
ATOM 717 C CA . ARG A 1 88 ? 3.235 24.409 15.914 1.00 90.69 88 ARG A CA 1
ATOM 718 C C . ARG A 1 88 ? 4.311 24.201 16.977 1.00 90.69 88 ARG A C 1
ATOM 720 O O . ARG A 1 88 ? 5.103 25.112 17.201 1.00 90.69 88 ARG A O 1
ATOM 727 N N . GLU A 1 89 ? 4.349 23.015 17.579 1.00 88.50 89 GLU A N 1
ATOM 728 C CA . GLU A 1 89 ? 5.325 22.629 18.607 1.00 88.50 89 GLU A CA 1
ATOM 729 C C . GLU A 1 89 ? 6.693 22.269 17.993 1.00 88.50 89 GLU A C 1
ATOM 731 O O . GLU A 1 89 ? 7.739 22.664 18.505 1.00 88.50 89 GLU A O 1
ATOM 736 N N . ASN A 1 90 ? 6.695 21.614 16.832 1.00 87.62 90 ASN A N 1
ATOM 737 C CA . ASN A 1 90 ? 7.868 21.234 16.056 1.00 87.62 90 ASN A CA 1
ATOM 738 C C . ASN A 1 90 ? 7.774 21.772 14.620 1.00 87.62 90 ASN A C 1
ATOM 740 O O . ASN A 1 90 ? 7.247 21.129 13.708 1.00 87.62 90 ASN A O 1
ATOM 744 N N . ARG A 1 91 ? 8.374 22.945 14.391 1.00 82.25 91 ARG A N 1
ATOM 745 C CA . ARG A 1 91 ? 8.367 23.614 13.078 1.00 82.25 91 ARG A CA 1
ATOM 746 C C . ARG A 1 91 ? 9.057 22.825 11.959 1.00 82.25 91 ARG A C 1
ATOM 748 O O . ARG A 1 91 ? 8.861 23.165 10.795 1.00 82.25 91 ARG A O 1
ATOM 755 N N . GLN A 1 92 ? 9.859 21.810 12.287 1.00 83.38 92 GLN A N 1
ATOM 756 C CA . GLN A 1 92 ? 10.546 20.966 11.306 1.00 83.38 92 GLN A CA 1
ATOM 757 C C . GLN A 1 92 ? 9.677 19.798 10.811 1.00 83.38 92 GLN A C 1
ATOM 759 O O . GLN A 1 92 ? 10.073 19.113 9.869 1.00 83.38 92 GLN A O 1
ATOM 764 N N . LEU A 1 93 ? 8.496 19.571 11.404 1.00 81.75 93 LEU A N 1
ATOM 765 C CA . LEU A 1 93 ? 7.578 18.525 10.962 1.00 81.75 93 LEU A CA 1
ATOM 766 C C . LEU A 1 93 ? 7.058 18.828 9.548 1.00 81.75 93 LEU A C 1
ATOM 768 O O . LEU A 1 93 ? 6.347 19.810 9.311 1.00 81.75 93 LEU A O 1
ATOM 772 N N . LEU A 1 94 ? 7.398 17.950 8.607 1.00 78.75 94 LEU A N 1
ATOM 773 C CA . LEU A 1 94 ? 6.952 18.022 7.223 1.00 78.75 94 LEU A CA 1
ATOM 774 C C . LEU A 1 94 ? 5.653 17.229 7.056 1.00 78.75 94 LEU A C 1
ATOM 776 O O . LEU A 1 94 ? 5.665 16.004 7.041 1.00 78.75 94 LEU A O 1
ATOM 780 N N . ILE A 1 95 ? 4.536 17.937 6.881 1.00 82.81 95 ILE A N 1
ATOM 781 C CA . ILE A 1 95 ? 3.247 17.324 6.540 1.00 82.81 95 ILE A CA 1
ATOM 782 C C . ILE A 1 95 ? 3.179 17.207 5.018 1.00 82.81 95 ILE A C 1
ATOM 784 O O . ILE A 1 95 ? 2.895 18.186 4.326 1.00 82.81 95 ILE A O 1
ATOM 788 N N . VAL A 1 96 ? 3.475 16.021 4.488 1.00 73.94 96 VAL A N 1
ATOM 789 C CA . VAL A 1 96 ? 3.524 15.775 3.038 1.00 73.94 96 VAL A CA 1
ATOM 790 C C . VAL A 1 96 ? 2.597 14.621 2.674 1.00 73.94 96 VAL A C 1
ATOM 792 O O . VAL A 1 96 ? 2.450 13.665 3.431 1.00 73.94 96 VAL A O 1
ATOM 795 N N . SER A 1 97 ? 1.954 14.714 1.512 1.00 77.94 97 SER A N 1
ATOM 796 C CA . SER A 1 97 ? 1.244 13.600 0.883 1.00 77.94 97 SER A CA 1
ATOM 797 C C . SER A 1 97 ? 1.983 13.219 -0.395 1.00 77.94 97 SER A C 1
ATOM 799 O O . SER A 1 97 ? 2.337 14.094 -1.187 1.00 77.94 97 SER A O 1
ATOM 801 N N . HIS A 1 98 ? 2.248 11.932 -0.588 1.00 75.00 98 HIS A N 1
ATOM 802 C CA . HIS A 1 98 ? 2.942 11.426 -1.766 1.00 75.00 98 HIS A CA 1
ATOM 803 C C . HIS A 1 98 ? 1.951 10.813 -2.766 1.00 75.00 98 HIS A C 1
ATOM 805 O O . HIS A 1 98 ? 1.040 10.104 -2.345 1.00 75.00 98 HIS A O 1
ATOM 811 N N . PRO A 1 99 ? 2.139 10.969 -4.090 1.00 67.44 99 PRO A N 1
ATOM 812 C CA . PRO A 1 99 ? 1.210 10.417 -5.082 1.00 67.44 99 PRO A CA 1
ATOM 813 C C . PRO A 1 99 ? 1.014 8.894 -5.002 1.00 67.44 99 PRO A C 1
ATOM 815 O O . PRO A 1 99 ? -0.063 8.398 -5.305 1.00 67.44 99 PRO A O 1
ATOM 818 N N . LEU A 1 100 ? 2.050 8.149 -4.596 1.00 67.62 100 LEU A N 1
ATOM 819 C CA . LEU A 1 100 ? 2.028 6.677 -4.590 1.00 67.62 100 LEU A CA 1
ATOM 820 C C . LEU A 1 100 ? 1.662 6.054 -3.239 1.00 67.62 100 LEU A C 1
ATOM 822 O O . LEU A 1 100 ? 1.191 4.928 -3.197 1.00 67.62 100 LEU A O 1
ATOM 826 N N . TYR A 1 101 ? 1.878 6.753 -2.129 1.00 74.19 101 TYR A N 1
ATOM 827 C CA . TYR A 1 101 ? 1.607 6.203 -0.794 1.00 74.19 101 TYR A CA 1
ATOM 828 C C . TYR A 1 101 ? 0.759 7.136 0.073 1.00 74.19 101 TYR A C 1
ATOM 830 O O . TYR A 1 101 ? 0.582 6.900 1.267 1.00 74.19 101 TYR A O 1
ATOM 838 N N . GLY A 1 102 ? 0.201 8.190 -0.523 1.00 81.12 102 GLY A N 1
ATOM 839 C CA . GLY A 1 102 ? -0.668 9.157 0.133 1.00 81.12 102 GLY A CA 1
ATOM 840 C C . GLY A 1 102 ? -0.015 9.793 1.356 1.00 81.12 102 GLY A C 1
ATOM 841 O O . GLY A 1 102 ? 1.171 10.123 1.365 1.00 81.12 102 GLY A O 1
ATOM 842 N N . ASN A 1 103 ? -0.807 9.928 2.412 1.00 87.38 103 ASN A N 1
ATOM 843 C CA . ASN A 1 103 ? -0.419 10.478 3.706 1.00 87.38 103 ASN A CA 1
ATOM 844 C C . ASN A 1 103 ? -0.035 9.393 4.734 1.00 87.38 103 ASN A C 1
ATOM 846 O O . ASN A 1 103 ? -0.157 9.645 5.931 1.00 87.38 103 ASN A O 1
ATOM 850 N N . LEU A 1 104 ? 0.411 8.204 4.294 1.00 88.31 104 LEU A N 1
ATOM 851 C CA . LEU A 1 104 ? 0.693 7.068 5.188 1.00 88.31 104 LEU A CA 1
ATOM 852 C C . LEU A 1 104 ? 1.706 7.425 6.282 1.00 88.31 104 LEU A C 1
ATOM 854 O O . LEU A 1 104 ? 1.504 7.085 7.439 1.00 88.31 104 LEU A O 1
ATOM 858 N N . GLU A 1 105 ? 2.753 8.171 5.927 1.00 89.62 105 GLU A N 1
ATOM 859 C CA . GLU A 1 105 ? 3.768 8.664 6.866 1.00 89.62 105 GLU A CA 1
ATOM 860 C C . GLU A 1 105 ? 3.149 9.497 7.999 1.00 89.62 105 GLU A C 1
ATOM 862 O O . GLU A 1 105 ? 3.429 9.264 9.172 1.00 89.62 105 GLU A O 1
ATOM 867 N N . ASN A 1 106 ? 2.236 10.411 7.657 1.00 90.25 106 ASN A N 1
ATOM 868 C CA . ASN A 1 106 ? 1.549 11.247 8.639 1.00 90.25 106 ASN A CA 1
ATOM 869 C C . ASN A 1 106 ? 0.587 10.425 9.512 1.00 90.25 106 ASN A C 1
ATOM 871 O O . ASN A 1 106 ? 0.433 10.711 10.696 1.00 90.25 106 ASN A O 1
ATOM 875 N N . ILE A 1 107 ? -0.067 9.412 8.931 1.00 91.06 107 ILE A N 1
ATOM 876 C CA . ILE A 1 107 ? -0.962 8.503 9.657 1.00 91.06 107 ILE A CA 1
ATOM 877 C C . ILE A 1 107 ? -0.179 7.678 10.680 1.00 91.06 107 ILE A C 1
ATOM 879 O O . ILE A 1 107 ? -0.597 7.605 11.832 1.00 91.06 107 ILE A O 1
ATOM 883 N N . ILE A 1 108 ? 0.951 7.088 10.276 1.00 92.38 108 ILE A N 1
ATOM 884 C CA . ILE A 1 108 ? 1.812 6.294 11.164 1.00 92.38 108 ILE A CA 1
ATOM 885 C C . ILE A 1 108 ? 2.289 7.160 12.330 1.00 92.38 108 ILE A C 1
ATOM 887 O O . ILE A 1 108 ? 2.135 6.758 13.476 1.00 92.38 108 ILE A O 1
ATOM 891 N N . PHE A 1 109 ? 2.767 8.376 12.053 1.00 92.25 109 PHE A N 1
ATOM 892 C CA . PHE A 1 109 ? 3.195 9.316 13.091 1.00 92.25 109 PHE A CA 1
ATOM 893 C C . PHE A 1 109 ? 2.081 9.626 14.109 1.00 92.25 109 PHE A C 1
ATOM 895 O O . PHE A 1 109 ? 2.305 9.606 15.320 1.00 92.25 109 PHE A O 1
ATOM 902 N N . VAL A 1 110 ? 0.855 9.876 13.637 1.00 91.44 110 VAL A N 1
ATOM 903 C CA . VAL A 1 110 ? -0.292 10.136 14.523 1.00 91.44 110 VAL A CA 1
ATOM 904 C C . VAL A 1 110 ? -0.668 8.896 15.336 1.00 91.44 110 VAL A C 1
ATOM 906 O O . VAL A 1 110 ? -0.929 9.014 16.533 1.00 91.44 110 VAL A O 1
ATOM 909 N N . LEU A 1 111 ? -0.656 7.710 14.724 1.00 92.38 111 LEU A N 1
ATOM 910 C CA . LEU A 1 111 ? -0.913 6.453 15.426 1.00 92.38 111 LEU A CA 1
ATOM 911 C C . LEU A 1 111 ? 0.137 6.164 16.496 1.00 92.38 111 LEU A C 1
ATOM 913 O O . LEU A 1 111 ? -0.236 5.812 17.609 1.00 92.38 111 LEU A O 1
ATOM 917 N N . GLU A 1 112 ? 1.423 6.350 16.203 1.00 92.25 112 GLU A N 1
ATOM 918 C CA . GLU A 1 112 ? 2.500 6.191 17.186 1.00 92.25 112 GLU A CA 1
ATOM 919 C C . GLU A 1 112 ? 2.260 7.075 18.414 1.00 92.25 112 GLU A C 1
ATOM 921 O O . GLU A 1 112 ? 2.405 6.611 19.548 1.00 92.25 112 GLU A O 1
ATOM 926 N N . LYS A 1 113 ? 1.806 8.317 18.211 1.00 90.06 113 LYS A N 1
ATOM 927 C CA . LYS A 1 113 ? 1.470 9.225 19.311 1.00 90.06 113 LYS A CA 1
ATOM 928 C C . LYS A 1 113 ? 0.280 8.723 20.135 1.00 90.06 113 LYS A C 1
ATOM 930 O O . LYS A 1 113 ? 0.403 8.561 21.349 1.00 90.06 113 LYS A O 1
ATOM 935 N N . ILE A 1 114 ? -0.836 8.406 19.477 1.00 90.75 114 ILE A N 1
ATOM 936 C CA . ILE A 1 114 ? -2.062 7.912 20.130 1.00 90.75 114 ILE A CA 1
ATOM 937 C C . ILE A 1 114 ? -1.797 6.613 20.904 1.00 90.75 114 ILE A C 1
ATOM 939 O O . ILE A 1 114 ? -2.276 6.437 22.022 1.00 90.75 114 ILE A O 1
ATOM 943 N N . LEU A 1 115 ? -1.020 5.699 20.321 1.00 91.06 115 LEU A N 1
ATOM 944 C CA . LEU A 1 115 ? -0.709 4.401 20.914 1.00 91.06 115 LEU A CA 1
ATOM 945 C C . LEU A 1 115 ? 0.338 4.507 22.030 1.00 91.06 115 LEU A C 1
ATOM 947 O O . LEU A 1 115 ? 0.362 3.656 22.919 1.00 91.06 115 LEU A O 1
ATOM 951 N N . THR A 1 116 ? 1.179 5.541 22.033 1.00 87.31 116 THR A N 1
ATOM 952 C CA . THR A 1 116 ? 2.087 5.818 23.158 1.00 87.31 116 THR A CA 1
ATOM 953 C C . THR A 1 116 ? 1.319 6.361 24.365 1.00 87.31 116 THR A C 1
ATOM 955 O O . THR A 1 116 ? 1.605 5.988 25.504 1.00 87.31 116 THR A O 1
ATOM 958 N N . GLU A 1 117 ? 0.274 7.156 24.132 1.00 81.38 117 GLU A N 1
ATOM 959 C CA . GLU A 1 117 ? -0.662 7.627 25.156 1.00 81.38 117 GLU A CA 1
ATOM 960 C C . GLU A 1 117 ? -1.675 6.524 25.538 1.00 81.38 117 GLU A C 1
ATOM 962 O O . GLU A 1 117 ? -2.877 6.640 25.304 1.00 81.38 117 GLU A O 1
ATOM 967 N N . LYS A 1 118 ? -1.185 5.431 26.152 1.00 64.25 118 LYS A N 1
ATOM 968 C CA . LYS A 1 118 ? -1.925 4.179 26.456 1.00 64.25 118 LYS A CA 1
ATOM 969 C C . LYS A 1 118 ? -3.349 4.381 26.995 1.00 64.25 118 LYS A C 1
ATOM 971 O O . LYS A 1 118 ? -4.255 3.631 26.640 1.00 64.25 118 LYS A O 1
ATOM 976 N N . ASN A 1 119 ? -3.560 5.386 27.844 1.00 76.12 119 ASN A N 1
ATOM 977 C CA . ASN A 1 119 ? -4.869 5.645 28.444 1.00 76.12 119 ASN A CA 1
ATOM 978 C C . ASN A 1 119 ? -5.908 6.112 27.418 1.00 76.12 119 ASN A C 1
ATOM 980 O O . ASN A 1 119 ? -7.069 5.731 27.534 1.00 76.12 119 ASN A O 1
ATOM 984 N N . LEU A 1 120 ? -5.502 6.891 26.413 1.00 86.00 120 LEU A N 1
ATOM 985 C CA . LEU A 1 120 ? -6.416 7.474 25.438 1.00 86.00 120 LEU A CA 1
ATOM 986 C C . LEU A 1 120 ? -6.960 6.395 24.501 1.00 86.00 120 LEU A C 1
ATOM 988 O O . LEU A 1 120 ? -8.167 6.162 24.492 1.00 86.00 120 LEU A O 1
ATOM 992 N N . PHE A 1 121 ? -6.084 5.654 23.816 1.00 91.31 121 PHE A N 1
ATOM 993 C CA . PHE A 1 121 ? -6.503 4.593 22.895 1.00 91.31 121 PHE A CA 1
ATOM 994 C C . PHE A 1 121 ? -7.373 3.533 23.581 1.00 91.31 121 PHE A C 1
ATOM 996 O O . PHE A 1 121 ? -8.487 3.269 23.134 1.00 91.31 121 PHE A O 1
ATOM 1003 N N . CYS A 1 122 ? -6.915 2.967 24.704 1.00 91.50 122 CYS A N 1
ATOM 1004 C CA . CYS A 1 122 ? -7.677 1.939 25.414 1.00 91.50 122 CYS A CA 1
ATOM 1005 C C . CYS A 1 122 ? -9.037 2.460 25.901 1.00 91.50 122 CYS A C 1
ATOM 1007 O O . CYS A 1 122 ? -10.025 1.729 25.856 1.00 91.50 122 CYS A O 1
ATOM 1009 N N . SER A 1 123 ? -9.115 3.720 26.351 1.00 91.06 123 SER A N 1
ATOM 1010 C CA . SER A 1 123 ? -10.388 4.313 26.774 1.00 91.06 123 SER A CA 1
ATOM 1011 C C . SER A 1 123 ? -11.383 4.466 25.625 1.00 91.06 123 SER A C 1
ATOM 1013 O O . SER A 1 123 ? -12.568 4.221 25.830 1.00 91.06 123 SER A O 1
ATOM 1015 N N . GLU A 1 124 ? -10.920 4.810 24.422 1.00 92.75 124 GLU A N 1
ATOM 1016 C CA . GLU A 1 124 ? -11.778 4.924 23.240 1.00 92.75 124 GLU A CA 1
ATOM 1017 C C . GLU A 1 124 ? -12.224 3.548 22.735 1.00 92.75 124 GLU A C 1
ATOM 1019 O O . GLU A 1 124 ? -13.405 3.356 22.454 1.00 92.75 124 GLU A O 1
ATOM 1024 N N . VAL A 1 125 ? -11.329 2.554 22.722 1.00 91.50 125 VAL A N 1
ATOM 1025 C CA . VAL A 1 125 ? -11.666 1.169 22.345 1.00 91.50 125 VAL A CA 1
ATOM 1026 C C . VAL A 1 125 ? -12.744 0.587 23.264 1.00 91.50 125 VAL A C 1
ATOM 1028 O O . VAL A 1 125 ? -13.668 -0.064 22.782 1.00 91.50 125 VAL A O 1
ATOM 1031 N N . ARG A 1 126 ? -12.690 0.856 24.577 1.00 90.56 126 ARG A N 1
ATOM 1032 C CA . ARG A 1 126 ? -13.713 0.391 25.537 1.00 90.56 126 ARG A CA 1
ATOM 1033 C C . ARG A 1 126 ? -15.114 0.932 25.253 1.00 90.56 126 ARG A C 1
ATOM 1035 O O . ARG A 1 126 ? -16.089 0.277 25.603 1.00 90.56 126 ARG A O 1
ATOM 1042 N N . LYS A 1 127 ? -15.220 2.116 24.645 1.00 91.88 127 LYS A N 1
ATOM 1043 C CA . LYS A 1 127 ? -16.506 2.755 24.321 1.00 91.88 127 LYS A CA 1
ATOM 1044 C C . LYS A 1 127 ? -17.164 2.153 23.078 1.00 91.88 127 LYS A C 1
ATOM 1046 O O . LYS A 1 127 ? -18.319 2.466 22.800 1.00 91.88 127 LYS A O 1
ATOM 1051 N N . ARG A 1 128 ? -16.440 1.325 22.318 1.00 92.50 128 ARG A N 1
ATOM 1052 C CA . ARG A 1 128 ? -16.922 0.754 21.061 1.00 92.50 128 ARG A CA 1
ATOM 1053 C C . ARG A 1 128 ? -17.939 -0.344 21.291 1.00 92.50 128 ARG A C 1
ATOM 1055 O O . ARG A 1 128 ? -17.796 -1.208 22.151 1.00 92.50 128 ARG A O 1
ATOM 1062 N N . SER A 1 129 ? -18.954 -0.325 20.446 1.00 91.94 129 SER A N 1
ATOM 1063 C CA . SER A 1 129 ? -20.009 -1.323 20.410 1.00 91.94 129 SER A CA 1
ATOM 1064 C C . SER A 1 129 ? -19.575 -2.587 19.664 1.00 91.94 129 SER A C 1
ATOM 1066 O O . SER A 1 129 ? -18.742 -2.556 18.756 1.00 91.94 129 SER A O 1
ATOM 1068 N N . SER A 1 130 ? -20.239 -3.709 19.958 1.00 91.56 130 SER A N 1
ATOM 1069 C CA . SER A 1 130 ? -20.069 -4.964 19.206 1.00 91.56 130 SER A CA 1
ATOM 1070 C C . SER A 1 130 ? -20.318 -4.774 17.697 1.00 91.56 130 SER A C 1
ATOM 1072 O O . SER A 1 130 ? -19.667 -5.401 16.863 1.00 91.56 130 SER A O 1
ATOM 1074 N N . LYS A 1 131 ? -21.215 -3.851 17.313 1.00 93.31 131 LYS A N 1
ATOM 1075 C CA . LYS A 1 131 ? -21.482 -3.510 15.906 1.00 93.31 131 LYS A CA 1
ATOM 1076 C C . LYS A 1 131 ? -20.275 -2.856 15.227 1.00 93.31 131 LYS A C 1
ATOM 1078 O O . LYS A 1 131 ? -19.974 -3.211 14.089 1.00 93.31 131 LYS A O 1
ATOM 1083 N N . GLU A 1 132 ? -19.593 -1.932 15.899 1.00 93.69 132 GLU A N 1
ATOM 1084 C CA . GLU A 1 132 ? -18.364 -1.313 15.382 1.00 93.69 132 GLU A CA 1
ATOM 1085 C C . GLU A 1 132 ? -17.249 -2.357 15.250 1.00 93.69 132 GLU A C 1
ATOM 1087 O O . GLU A 1 132 ? -16.623 -2.452 14.196 1.00 93.69 132 GLU A O 1
ATOM 1092 N N . PHE A 1 133 ? -17.076 -3.237 16.243 1.00 94.06 133 PHE A N 1
ATOM 1093 C CA . PHE A 1 133 ? -16.098 -4.325 16.146 1.00 94.06 133 PHE A CA 1
ATOM 1094 C C . PHE A 1 133 ? -16.375 -5.295 14.994 1.00 94.06 133 PHE A C 1
ATOM 1096 O O . PHE A 1 133 ? -15.436 -5.704 14.311 1.00 94.06 133 PHE A O 1
ATOM 1103 N N . LYS A 1 134 ? -17.645 -5.596 14.688 1.00 94.06 134 LYS A N 1
ATOM 1104 C CA . LYS A 1 134 ? -18.007 -6.369 13.484 1.00 94.06 134 LYS A CA 1
ATOM 1105 C C . LYS A 1 134 ? -17.546 -5.676 12.200 1.00 94.06 134 LYS A C 1
ATOM 1107 O O . LYS A 1 134 ? -17.066 -6.346 11.287 1.00 94.06 134 LYS A O 1
ATOM 1112 N N . GLN A 1 135 ? -17.649 -4.349 12.123 1.00 95.06 135 GLN A N 1
ATOM 1113 C CA . GLN A 1 135 ? -17.158 -3.585 10.971 1.00 95.06 135 GLN A CA 1
ATOM 1114 C C . GLN A 1 135 ? -15.630 -3.615 10.880 1.00 95.06 135 GLN A C 1
ATOM 1116 O O . GLN A 1 135 ? -15.096 -3.852 9.796 1.00 95.06 135 GLN A O 1
ATOM 1121 N N . TYR A 1 136 ? -14.926 -3.443 12.003 1.00 93.81 136 TYR A N 1
ATOM 1122 C CA . TYR A 1 136 ? -13.463 -3.528 12.046 1.00 93.81 136 TYR A CA 1
ATOM 1123 C C . TYR A 1 136 ? -12.959 -4.912 11.641 1.00 93.81 136 TYR A C 1
ATOM 1125 O O . TYR A 1 136 ? -12.025 -5.026 10.849 1.00 93.81 136 TYR A O 1
ATOM 1133 N N . ARG A 1 137 ? -13.626 -5.968 12.111 1.00 95.00 137 ARG A N 1
ATOM 1134 C CA . ARG A 1 137 ? -13.333 -7.349 11.730 1.00 95.00 137 ARG A CA 1
ATOM 1135 C C . ARG A 1 137 ? -13.498 -7.577 10.227 1.00 95.00 137 ARG A C 1
ATOM 1137 O O . ARG A 1 137 ? -12.586 -8.095 9.593 1.00 95.00 137 ARG A O 1
ATOM 1144 N N . LEU A 1 138 ? -14.617 -7.135 9.644 1.00 93.38 138 LEU A N 1
ATOM 1145 C CA . LEU A 1 138 ? -14.856 -7.222 8.196 1.00 93.38 138 LEU A CA 1
ATOM 1146 C C . LEU A 1 138 ? -13.809 -6.436 7.392 1.00 93.38 138 LEU A C 1
ATOM 1148 O O . LEU A 1 138 ? -13.387 -6.869 6.322 1.00 93.38 138 LEU A O 1
ATOM 1152 N N . ALA A 1 139 ? -13.376 -5.274 7.888 1.00 89.88 139 ALA A N 1
ATOM 1153 C CA . ALA A 1 139 ? -12.310 -4.505 7.254 1.00 89.88 139 ALA A CA 1
ATOM 1154 C C . ALA A 1 139 ? -10.962 -5.245 7.310 1.00 89.88 139 ALA A C 1
ATOM 1156 O O . ALA A 1 139 ? 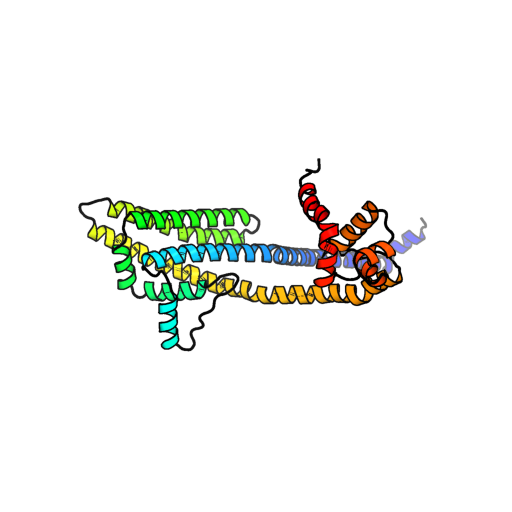-10.244 -5.272 6.309 1.00 89.88 139 ALA A O 1
ATOM 1157 N N . ALA A 1 140 ? -10.644 -5.890 8.436 1.00 90.19 140 ALA A N 1
ATOM 1158 C CA . ALA A 1 140 ? -9.457 -6.731 8.574 1.00 90.19 140 ALA A CA 1
ATOM 1159 C C . ALA A 1 140 ? -9.505 -7.955 7.638 1.00 90.19 140 ALA A C 1
ATOM 1161 O O . ALA A 1 140 ? -8.512 -8.244 6.977 1.00 90.19 140 ALA A O 1
ATOM 1162 N N . GLU A 1 141 ? -10.660 -8.617 7.502 1.00 91.06 141 GLU A N 1
ATOM 1163 C CA . GLU A 1 141 ? -10.872 -9.718 6.545 1.00 91.06 141 GLU A CA 1
ATOM 1164 C C . GLU A 1 141 ? -10.609 -9.276 5.101 1.00 91.06 141 GLU A C 1
ATOM 1166 O O . GLU A 1 141 ? -9.834 -9.914 4.393 1.00 91.06 141 GLU A O 1
ATOM 1171 N N . ARG A 1 142 ? -11.138 -8.119 4.685 1.00 88.62 142 ARG A N 1
ATOM 1172 C CA . ARG A 1 142 ? -10.850 -7.565 3.349 1.00 88.62 142 ARG A CA 1
ATOM 1173 C C . ARG A 1 142 ? -9.364 -7.273 3.139 1.00 88.62 142 ARG A C 1
ATOM 1175 O O . ARG A 1 142 ? -8.857 -7.454 2.036 1.00 88.62 142 ARG A O 1
ATOM 1182 N N . CYS A 1 143 ? -8.657 -6.824 4.178 1.00 87.00 143 CYS A N 1
ATOM 1183 C CA . CYS A 1 143 ? -7.209 -6.623 4.102 1.00 87.00 143 CYS A CA 1
ATOM 1184 C C . CYS A 1 143 ? -6.470 -7.953 3.896 1.00 87.00 143 CYS A C 1
ATOM 1186 O O . CYS A 1 143 ? -5.526 -7.998 3.112 1.00 87.00 143 CYS A O 1
ATOM 1188 N N . ILE A 1 144 ? -6.907 -9.029 4.559 1.00 88.56 144 ILE A N 1
ATOM 1189 C CA . ILE A 1 144 ? -6.357 -10.379 4.366 1.00 88.56 144 ILE A CA 1
ATOM 1190 C C . ILE A 1 144 ? -6.575 -10.836 2.919 1.00 88.56 144 ILE A C 1
ATOM 1192 O O . ILE A 1 144 ? -5.616 -11.247 2.271 1.00 88.56 144 ILE A O 1
ATOM 1196 N N . ASP A 1 145 ? -7.789 -10.687 2.383 1.00 86.62 145 ASP A N 1
ATOM 1197 C CA . ASP A 1 145 ? -8.102 -11.065 0.998 1.00 86.62 145 ASP A CA 1
ATOM 1198 C C . ASP A 1 145 ? -7.242 -10.302 -0.022 1.00 86.62 145 ASP A C 1
ATOM 1200 O O . ASP A 1 145 ? -6.790 -10.859 -1.023 1.00 86.62 145 ASP A O 1
ATOM 1204 N N . GLU A 1 146 ? -6.996 -9.012 0.217 1.00 83.12 146 GLU A N 1
ATOM 1205 C CA . GLU A 1 146 ? -6.131 -8.194 -0.637 1.00 83.12 146 GLU A CA 1
ATOM 1206 C C . GLU A 1 146 ? -4.666 -8.630 -0.571 1.00 83.12 146 GLU A C 1
ATOM 1208 O O . GLU A 1 146 ? -4.001 -8.689 -1.608 1.00 83.12 146 GLU A O 1
ATOM 1213 N N . ILE A 1 147 ? -4.172 -8.986 0.618 1.00 84.69 147 ILE A N 1
ATOM 1214 C CA . ILE A 1 147 ? -2.830 -9.554 0.791 1.00 84.69 147 ILE A CA 1
ATOM 1215 C C . ILE A 1 147 ? -2.719 -10.900 0.062 1.00 84.69 147 ILE A C 1
ATOM 1217 O O . ILE A 1 147 ? -1.711 -11.149 -0.599 1.00 84.69 147 ILE A O 1
ATOM 1221 N N . ASP A 1 148 ? -3.751 -11.740 0.119 1.00 83.38 148 ASP A N 1
ATOM 1222 C CA . ASP A 1 148 ? -3.770 -13.045 -0.549 1.00 83.38 148 ASP A CA 1
ATOM 1223 C C . ASP A 1 148 ? -3.782 -12.912 -2.072 1.00 83.38 148 ASP A C 1
ATOM 1225 O O . ASP A 1 148 ? -3.016 -13.588 -2.767 1.00 83.38 148 ASP A O 1
ATOM 1229 N N . ARG A 1 149 ? -4.570 -11.973 -2.606 1.00 80.44 149 ARG A N 1
ATOM 1230 C CA . ARG A 1 149 ? -4.520 -11.618 -4.032 1.00 80.44 149 ARG A CA 1
ATOM 1231 C C . ARG A 1 149 ? -3.136 -11.123 -4.430 1.00 80.44 149 ARG A C 1
ATOM 1233 O O . ARG A 1 149 ? -2.621 -11.524 -5.472 1.00 80.44 149 ARG A O 1
ATOM 1240 N N . LEU A 1 150 ? -2.509 -10.291 -3.599 1.00 80.75 150 LEU A N 1
ATOM 1241 C CA . LEU A 1 150 ? -1.166 -9.784 -3.863 1.00 80.75 150 LEU A CA 1
ATOM 1242 C C . LEU A 1 150 ? -0.111 -10.902 -3.855 1.00 80.75 150 LEU A C 1
ATOM 1244 O O . LEU A 1 150 ? 0.776 -10.931 -4.712 1.00 80.75 150 LEU A O 1
ATOM 1248 N N . ALA A 1 151 ? -0.220 -11.851 -2.925 1.00 79.38 151 ALA A N 1
ATOM 1249 C CA . ALA A 1 151 ? 0.639 -13.031 -2.870 1.00 79.38 151 A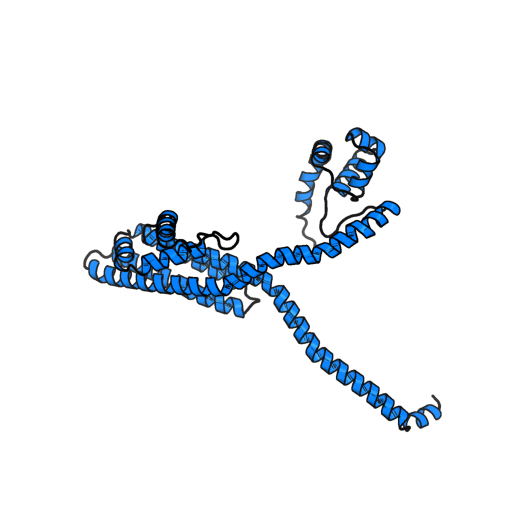LA A CA 1
ATOM 1250 C C . ALA A 1 151 ? 0.495 -13.900 -4.132 1.00 79.38 151 ALA A C 1
ATOM 1252 O O . ALA A 1 151 ? 1.503 -14.346 -4.686 1.00 79.38 151 ALA A O 1
ATOM 1253 N N . ALA A 1 152 ? -0.735 -14.085 -4.627 1.00 77.00 152 ALA A N 1
ATOM 1254 C CA . ALA A 1 152 ? -1.009 -14.799 -5.875 1.00 77.00 152 ALA A CA 1
ATOM 1255 C C . ALA A 1 152 ? -0.442 -14.070 -7.110 1.00 77.00 152 ALA A C 1
ATOM 1257 O O . ALA A 1 152 ? 0.129 -14.699 -7.997 1.00 77.00 152 ALA A O 1
ATOM 1258 N N . MET A 1 153 ? -0.517 -12.737 -7.152 1.00 68.50 153 MET A N 1
ATOM 1259 C CA . MET A 1 153 ? 0.046 -11.932 -8.250 1.00 68.50 153 MET A CA 1
ATOM 1260 C C . MET A 1 153 ? 1.583 -11.912 -8.277 1.00 68.50 153 MET A C 1
ATOM 1262 O O . MET A 1 153 ? 2.180 -11.526 -9.280 1.00 68.50 153 MET A O 1
ATOM 1266 N N . THR A 1 154 ? 2.239 -12.304 -7.184 1.00 75.25 154 THR A N 1
ATOM 1267 C CA . THR A 1 154 ? 3.700 -12.218 -7.019 1.00 75.25 154 THR A CA 1
ATOM 1268 C C . THR A 1 154 ? 4.392 -13.580 -6.969 1.00 75.25 154 THR A C 1
ATOM 1270 O O . THR A 1 154 ? 5.567 -13.647 -6.615 1.00 75.25 154 THR A O 1
ATOM 1273 N N . VAL A 1 155 ? 3.708 -14.654 -7.387 1.00 73.56 155 VAL A N 1
ATOM 1274 C CA . VAL A 1 155 ? 4.215 -16.045 -7.407 1.00 73.56 155 VAL A CA 1
ATOM 1275 C C . VAL A 1 155 ? 5.577 -16.193 -8.084 1.00 73.56 155 VAL A C 1
ATOM 1277 O O . VAL A 1 155 ? 6.432 -16.931 -7.604 1.00 73.56 155 VAL A O 1
ATOM 1280 N N . GLU A 1 156 ? 5.839 -15.431 -9.142 1.00 69.44 156 GLU A N 1
ATOM 1281 C CA . GLU A 1 156 ? 7.116 -15.486 -9.865 1.00 69.44 156 GLU A CA 1
ATOM 1282 C C . GLU A 1 156 ? 8.269 -14.737 -9.160 1.00 69.44 156 GLU A C 1
ATOM 1284 O O . GLU A 1 156 ? 9.387 -14.673 -9.679 1.00 69.44 156 GLU A O 1
ATOM 1289 N N . VAL A 1 157 ? 8.028 -14.155 -7.978 1.00 73.88 157 VAL A N 1
ATOM 1290 C CA . VAL A 1 157 ? 9.006 -13.374 -7.205 1.00 73.88 157 VAL A CA 1
ATOM 1291 C C . VAL A 1 157 ? 9.085 -13.906 -5.762 1.00 73.88 157 VAL A C 1
ATOM 1293 O O . VAL A 1 157 ? 8.540 -13.289 -4.844 1.00 73.88 157 VAL A O 1
ATOM 1296 N N . PRO A 1 158 ? 9.816 -15.014 -5.512 1.00 72.00 158 PRO A N 1
ATOM 1297 C CA . PRO A 1 158 ? 9.801 -15.720 -4.223 1.00 72.00 158 PRO A CA 1
ATOM 1298 C C . PRO A 1 158 ? 10.158 -14.848 -3.010 1.00 72.00 158 PRO A C 1
ATOM 1300 O O . PRO A 1 158 ? 9.535 -14.950 -1.957 1.00 72.00 158 PRO A O 1
ATOM 1303 N N . GLY A 1 159 ? 11.127 -13.935 -3.162 1.00 72.44 159 GLY A N 1
ATOM 1304 C CA . GLY A 1 159 ? 11.496 -13.007 -2.085 1.00 72.44 159 GLY A CA 1
ATOM 1305 C C . GLY A 1 159 ? 10.348 -12.071 -1.693 1.00 72.44 159 GLY A C 1
ATOM 1306 O O . GLY A 1 159 ? 10.097 -11.854 -0.513 1.00 72.44 159 GLY A O 1
ATOM 1307 N N . LEU A 1 160 ? 9.585 -11.591 -2.679 1.00 72.19 160 LEU A N 1
ATOM 1308 C CA . LEU A 1 160 ? 8.441 -10.715 -2.443 1.00 72.19 160 LEU A CA 1
ATOM 1309 C C . LEU A 1 160 ? 7.270 -11.478 -1.809 1.00 72.19 160 LEU A C 1
ATOM 1311 O O . LEU A 1 160 ? 6.601 -10.927 -0.941 1.00 72.19 160 LEU A O 1
ATOM 1315 N N . GLN A 1 161 ? 7.065 -12.748 -2.171 1.00 77.12 161 GLN A N 1
ATOM 1316 C CA . GLN A 1 161 ? 6.066 -13.594 -1.513 1.00 77.12 161 GLN A CA 1
ATOM 1317 C C . GLN A 1 161 ? 6.362 -13.809 -0.032 1.00 77.12 161 GLN A C 1
ATOM 1319 O O . GLN A 1 161 ? 5.459 -13.660 0.786 1.00 77.12 161 GLN A O 1
ATOM 1324 N N . SER A 1 162 ? 7.612 -14.124 0.327 1.00 77.06 162 SER A N 1
ATOM 1325 C CA . SER A 1 162 ? 7.997 -14.284 1.736 1.00 77.06 162 SER A CA 1
ATOM 1326 C C . SER A 1 162 ? 7.719 -13.009 2.532 1.00 77.06 162 SER A C 1
ATOM 1328 O O . SER A 1 162 ? 7.255 -13.060 3.671 1.00 77.06 162 SER A O 1
ATOM 1330 N N . GLU A 1 163 ? 7.981 -11.852 1.926 1.00 74.88 163 GLU A N 1
ATOM 1331 C CA . GLU A 1 163 ? 7.714 -10.565 2.551 1.00 74.88 163 GLU A CA 1
ATOM 1332 C C . GLU A 1 163 ? 6.204 -10.307 2.688 1.00 74.88 163 GLU A C 1
ATOM 1334 O O . GLU A 1 163 ? 5.756 -9.968 3.780 1.00 74.88 163 GLU A O 1
ATOM 1339 N N . ILE A 1 164 ? 5.401 -10.528 1.639 1.00 81.31 164 ILE A N 1
ATOM 1340 C CA . ILE A 1 164 ? 3.931 -10.384 1.676 1.00 81.31 164 ILE A CA 1
ATOM 1341 C C . ILE A 1 164 ? 3.312 -11.336 2.705 1.00 81.31 164 ILE A C 1
ATOM 1343 O O . ILE A 1 164 ? 2.442 -10.930 3.474 1.00 81.31 164 ILE A O 1
ATOM 1347 N N . PHE A 1 165 ? 3.805 -12.571 2.789 1.00 81.06 165 PHE A N 1
ATOM 1348 C CA . PHE A 1 165 ? 3.372 -13.538 3.792 1.00 81.06 165 PHE A CA 1
ATOM 1349 C C . PHE A 1 165 ? 3.643 -13.037 5.215 1.00 81.06 165 PHE A C 1
ATOM 1351 O O . PHE A 1 165 ? 2.772 -13.120 6.079 1.00 81.06 165 PHE A O 1
ATOM 1358 N N . SER A 1 166 ? 4.806 -12.424 5.460 1.00 78.00 166 SER A N 1
ATOM 1359 C CA . SER A 1 166 ? 5.086 -11.807 6.763 1.00 78.00 166 SER A CA 1
ATOM 1360 C C . SER A 1 166 ? 4.113 -10.669 7.107 1.00 78.00 166 SER A C 1
ATOM 1362 O O . SER A 1 166 ? 3.807 -10.468 8.280 1.00 78.00 166 SER A O 1
ATOM 1364 N N . MET A 1 167 ? 3.570 -9.973 6.099 1.00 74.50 167 MET A N 1
ATOM 1365 C CA . MET A 1 167 ? 2.539 -8.941 6.291 1.00 74.50 167 MET A CA 1
ATOM 1366 C C . MET A 1 167 ? 1.160 -9.540 6.538 1.00 74.50 167 MET A C 1
ATOM 1368 O O . MET A 1 167 ? 0.394 -9.003 7.334 1.00 74.50 167 MET A O 1
ATOM 1372 N N . ARG A 1 168 ? 0.857 -10.684 5.917 1.00 78.50 168 ARG A N 1
ATOM 1373 C CA . ARG A 1 168 ? -0.368 -11.458 6.167 1.00 78.50 168 ARG A CA 1
ATOM 1374 C C . ARG A 1 168 ? -0.506 -11.829 7.643 1.00 78.50 168 ARG A C 1
ATOM 1376 O O . ARG A 1 168 ? -1.590 -11.723 8.212 1.00 78.50 168 ARG A O 1
ATOM 1383 N N . MET A 1 169 ? 0.614 -12.174 8.279 1.00 79.94 169 MET A N 1
ATOM 1384 C CA . MET A 1 169 ? 0.673 -12.487 9.709 1.00 79.94 169 MET A CA 1
ATOM 1385 C C . MET A 1 169 ? 0.325 -11.301 10.623 1.00 79.94 169 MET A C 1
ATOM 1387 O O . MET A 1 169 ? 0.088 -11.520 11.805 1.00 79.94 169 MET A O 1
ATOM 1391 N N . LEU A 1 170 ? 0.257 -10.066 10.109 1.00 75.38 170 LEU A N 1
ATOM 1392 C CA . LEU A 1 170 ? -0.181 -8.892 10.874 1.00 75.38 170 LEU A CA 1
ATOM 1393 C C . LEU A 1 170 ? -1.711 -8.751 10.888 1.00 75.38 170 LEU A C 1
ATOM 1395 O O . LEU A 1 170 ? -2.284 -8.332 11.889 1.00 75.38 170 LEU A O 1
ATOM 1399 N N . ALA A 1 171 ? -2.387 -9.106 9.793 1.00 81.75 171 ALA A N 1
ATOM 1400 C CA . ALA A 1 171 ? -3.827 -8.888 9.644 1.00 81.75 171 ALA A CA 1
ATOM 1401 C C . ALA A 1 171 ? -4.683 -9.987 10.307 1.00 81.75 171 ALA A C 1
ATOM 1403 O O . ALA A 1 171 ? -5.776 -9.697 10.792 1.00 81.75 171 ALA A O 1
ATOM 1404 N N . TYR A 1 172 ? -4.184 -11.228 10.391 1.00 87.56 172 TYR A N 1
ATOM 1405 C CA . TYR A 1 172 ? -4.898 -12.325 11.063 1.00 87.56 172 TYR A CA 1
ATOM 1406 C C . TYR A 1 172 ? -5.111 -12.101 12.563 1.00 87.56 172 TYR A C 1
ATOM 1408 O O . TYR A 1 172 ? -6.265 -12.141 12.991 1.00 87.56 172 TYR A O 1
ATOM 1416 N N . PRO A 1 173 ? -4.066 -11.796 13.363 1.00 89.25 173 PRO A N 1
ATOM 1417 C CA . PRO A 1 173 ? -4.259 -11.528 14.782 1.00 89.25 173 PRO A CA 1
ATOM 1418 C C . PRO A 1 173 ? -5.210 -10.355 15.014 1.00 89.25 173 PRO A C 1
ATOM 1420 O O . PRO A 1 173 ? -5.961 -10.363 15.983 1.00 89.25 173 PRO A O 1
ATOM 1423 N N . LEU A 1 174 ? -5.214 -9.367 14.109 1.00 88.50 174 LEU A N 1
ATOM 1424 C CA . LEU A 1 174 ? -6.124 -8.231 14.198 1.00 88.50 174 LEU A CA 1
ATOM 1425 C C . LEU A 1 174 ? -7.576 -8.692 14.094 1.00 88.50 174 LEU A C 1
ATOM 1427 O O . LEU A 1 174 ? -8.364 -8.390 14.984 1.00 88.50 174 LEU A O 1
ATOM 1431 N N . ARG A 1 175 ? -7.915 -9.459 13.050 1.00 92.81 175 ARG A N 1
ATOM 1432 C CA . ARG A 1 175 ? -9.251 -10.046 12.877 1.00 92.81 175 ARG A CA 1
ATOM 1433 C C . ARG A 1 175 ? -9.663 -10.862 14.104 1.00 92.81 175 ARG A C 1
ATOM 1435 O O . ARG A 1 175 ? -10.769 -10.680 14.604 1.00 92.81 175 ARG A O 1
ATOM 1442 N N . ASP A 1 176 ? -8.776 -11.728 14.583 1.00 92.50 176 ASP A N 1
ATOM 1443 C CA . ASP A 1 176 ? -9.085 -12.663 15.669 1.00 92.50 176 ASP A CA 1
ATOM 1444 C C . ASP A 1 176 ? -9.324 -11.934 16.997 1.00 92.50 176 ASP A C 1
ATOM 1446 O O . ASP A 1 176 ? -10.220 -12.301 17.752 1.00 92.50 176 ASP A O 1
ATOM 1450 N N . GLN A 1 177 ? -8.580 -10.857 17.272 1.00 91.44 177 GLN A N 1
ATOM 1451 C CA . GLN A 1 177 ? -8.824 -10.028 18.455 1.00 91.44 177 GLN A CA 1
ATOM 1452 C C . GLN A 1 177 ? -10.136 -9.237 18.357 1.00 91.44 177 GLN A C 1
ATOM 1454 O O . GLN A 1 177 ? -10.807 -9.044 19.370 1.00 91.44 177 GLN A O 1
ATOM 1459 N N . MET A 1 178 ? -10.556 -8.831 17.150 1.00 92.88 178 MET A N 1
ATOM 1460 C CA . MET A 1 178 ? -11.885 -8.233 16.968 1.00 92.88 178 MET A CA 1
ATOM 1461 C C . MET A 1 178 ? -13.004 -9.240 17.242 1.00 92.88 178 MET A C 1
ATOM 1463 O O . MET A 1 178 ? -13.990 -8.871 17.871 1.00 92.88 178 MET A O 1
ATOM 1467 N N . GLU A 1 179 ? -12.855 -10.498 16.812 1.00 92.75 179 GLU A N 1
ATOM 1468 C CA . GLU A 1 179 ? -13.829 -11.564 17.101 1.00 92.75 179 GLU A CA 1
ATOM 1469 C C . GLU A 1 179 ? -13.946 -11.815 18.609 1.00 92.75 179 GLU A C 1
ATOM 1471 O O . GLU A 1 179 ? -15.040 -11.738 19.162 1.00 92.75 179 GLU A O 1
ATOM 1476 N N . LYS A 1 180 ? -12.816 -11.960 19.311 1.00 91.56 180 LYS A N 1
ATOM 1477 C CA . LYS A 1 180 ? -12.805 -12.116 20.776 1.00 91.56 180 LYS A CA 1
ATOM 1478 C C . LYS A 1 180 ? -13.486 -10.959 21.503 1.00 91.56 180 LYS A C 1
ATOM 1480 O O . LYS A 1 180 ?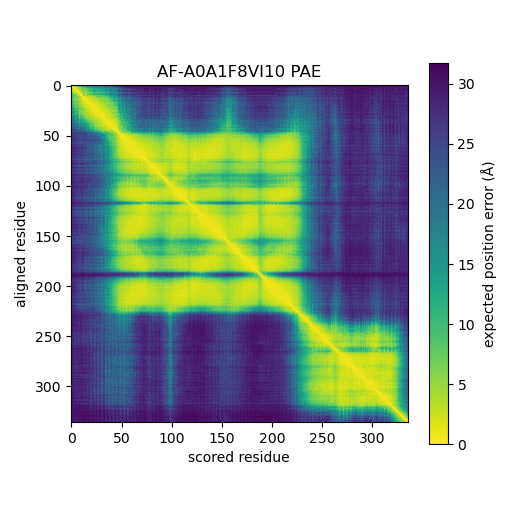 -14.183 -11.166 22.496 1.00 91.56 180 LYS A O 1
ATOM 1485 N N . MET A 1 181 ? -13.301 -9.729 21.024 1.00 90.19 181 MET A N 1
ATOM 1486 C CA . MET A 1 181 ? -13.971 -8.559 21.595 1.00 90.19 181 MET A CA 1
ATOM 1487 C C . MET A 1 181 ? -15.484 -8.585 21.337 1.00 90.19 181 MET A C 1
ATOM 1489 O O . MET A 1 181 ? -16.263 -8.212 22.211 1.00 90.19 181 MET A O 1
ATOM 1493 N N . ILE A 1 182 ? -15.918 -9.047 20.160 1.00 91.12 182 ILE A N 1
ATOM 1494 C CA . ILE A 1 182 ? -17.339 -9.224 19.827 1.00 91.12 182 ILE A CA 1
ATOM 1495 C C . ILE A 1 182 ? -17.990 -10.240 20.766 1.00 91.12 182 ILE A C 1
ATOM 1497 O O . ILE A 1 182 ? -19.075 -9.949 21.269 1.00 91.12 182 ILE A O 1
ATOM 1501 N N . GLU A 1 183 ? -17.335 -11.380 20.997 1.00 90.56 183 GLU A N 1
ATOM 1502 C CA . GLU A 1 183 ? -17.776 -12.430 21.924 1.00 90.56 183 GLU A CA 1
ATOM 1503 C C . GLU A 1 183 ? -17.853 -11.893 23.358 1.00 90.56 183 GLU A C 1
ATOM 1505 O O . GLU A 1 183 ? -18.895 -11.982 24.003 1.00 90.56 183 GLU A O 1
ATOM 1510 N N . THR A 1 184 ? -16.791 -11.222 23.817 1.00 88.75 184 THR A N 1
ATOM 1511 C CA . THR A 1 184 ? -16.719 -10.649 25.172 1.00 88.75 184 THR A CA 1
ATOM 1512 C C . THR A 1 184 ? -17.845 -9.646 25.428 1.00 88.75 184 THR A C 1
ATOM 1514 O O . THR A 1 184 ? -18.439 -9.655 26.497 1.00 88.75 184 THR A O 1
ATOM 1517 N N . LEU A 1 185 ? -18.181 -8.803 24.446 1.00 85.69 185 LEU A N 1
ATOM 1518 C CA . LEU A 1 185 ? -19.270 -7.825 24.564 1.00 85.69 185 LEU A CA 1
ATOM 1519 C C . LEU A 1 185 ? -20.678 -8.448 24.527 1.00 85.69 185 LEU A C 1
ATOM 1521 O O . LEU A 1 185 ? -21.649 -7.747 24.809 1.00 85.69 185 LEU A O 1
ATOM 1525 N N . GLN A 1 186 ? -20.812 -9.713 24.121 1.00 86.12 186 GLN A N 1
ATOM 1526 C CA . GLN A 1 186 ? -22.091 -10.433 24.087 1.00 86.12 186 GLN A CA 1
ATOM 1527 C C . GLN A 1 186 ? -22.346 -11.244 25.370 1.00 86.12 186 GLN A C 1
ATOM 1529 O O . GLN A 1 186 ? -23.505 -11.509 25.685 1.00 86.12 186 GLN A O 1
ATOM 1534 N N . GLU A 1 187 ? -21.304 -11.599 26.128 1.00 82.25 187 GLU A N 1
ATOM 1535 C CA . GLU A 1 187 ? -21.410 -12.309 27.410 1.00 82.25 187 GLU A CA 1
ATOM 1536 C C . GLU A 1 187 ? -21.640 -11.319 28.577 1.00 82.25 187 GLU A C 1
ATOM 1538 O O . GLU A 1 187 ? -20.804 -10.468 28.871 1.00 82.25 187 GLU A O 1
ATOM 1543 N N . SER A 1 188 ? -22.789 -11.403 29.260 1.00 59.84 188 SER A N 1
ATOM 1544 C CA . SER A 1 188 ? -23.304 -10.322 30.122 1.00 59.84 188 SER A CA 1
ATOM 1545 C C . SER A 1 188 ? -22.843 -10.299 31.588 1.00 59.84 188 SER A C 1
ATOM 1547 O O . SER A 1 188 ? -23.090 -9.297 32.254 1.00 59.84 188 SER A O 1
ATOM 1549 N N . GLU A 1 189 ? -22.213 -11.347 32.130 1.00 54.97 189 GLU A N 1
ATOM 1550 C CA . GLU A 1 189 ? -22.119 -11.501 33.601 1.00 54.97 189 GLU A CA 1
ATOM 1551 C C . GLU A 1 189 ? -20.728 -11.268 34.228 1.00 54.97 189 GLU A C 1
ATOM 1553 O O . GLU A 1 189 ? -20.662 -11.034 35.428 1.00 54.97 189 GLU A O 1
ATOM 1558 N N . ASP A 1 190 ? -19.635 -11.208 33.450 1.00 57.38 190 ASP A N 1
ATOM 1559 C CA . ASP A 1 190 ? -18.261 -10.995 33.978 1.00 57.38 190 ASP A CA 1
ATOM 1560 C C . ASP A 1 190 ? -17.376 -10.141 33.031 1.00 57.38 190 ASP A C 1
ATOM 1562 O O . ASP A 1 190 ? -16.169 -10.337 32.852 1.00 57.38 190 ASP A O 1
ATOM 1566 N N . CYS A 1 191 ? -18.019 -9.188 32.351 1.00 64.31 191 CYS A N 1
ATOM 1567 C CA . CYS A 1 191 ? -17.506 -8.557 31.133 1.00 64.31 191 CYS A CA 1
ATOM 1568 C C . CYS A 1 191 ? -16.305 -7.613 31.348 1.00 64.31 191 CYS A C 1
ATOM 1570 O O . CYS A 1 191 ? -15.467 -7.496 30.457 1.00 64.31 191 CYS A O 1
ATOM 1572 N N . SER A 1 192 ? -16.168 -6.938 32.496 1.00 73.69 192 SER A N 1
ATOM 1573 C CA . SER A 1 192 ? -15.209 -5.822 32.630 1.00 73.69 192 SER A CA 1
ATOM 1574 C C . SER A 1 192 ? -13.741 -6.263 32.645 1.00 73.69 192 SER A C 1
ATOM 1576 O O . SER A 1 192 ? -12.920 -5.695 31.924 1.00 73.69 192 SER A O 1
ATOM 1578 N N . ILE A 1 193 ? -13.406 -7.309 33.408 1.00 77.62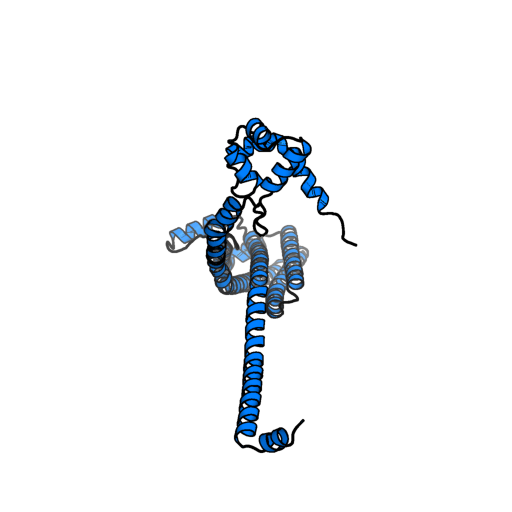 193 ILE A N 1
ATOM 1579 C CA . ILE A 1 193 ? -12.027 -7.809 33.522 1.00 77.62 193 ILE A CA 1
ATOM 1580 C C . ILE A 1 193 ? -11.577 -8.433 32.197 1.00 77.62 193 ILE A C 1
ATOM 1582 O O . ILE A 1 193 ? -10.484 -8.142 31.713 1.00 77.62 193 ILE A O 1
ATOM 1586 N N . ARG A 1 194 ? -12.426 -9.263 31.574 1.00 80.31 194 ARG A N 1
ATOM 1587 C CA . ARG A 1 194 ? -12.131 -9.876 30.267 1.00 80.31 194 ARG A CA 1
ATOM 1588 C C . ARG A 1 194 ? -11.973 -8.819 29.177 1.00 80.31 194 ARG A C 1
ATOM 1590 O O . ARG A 1 194 ? -11.026 -8.892 28.397 1.00 80.31 194 ARG A O 1
ATOM 1597 N N . GLN A 1 195 ? -12.842 -7.809 29.168 1.00 84.69 195 GLN A N 1
ATOM 1598 C CA . GLN A 1 195 ? -12.751 -6.691 28.235 1.00 84.69 195 GLN A CA 1
ATOM 1599 C C . GLN A 1 195 ? -11.423 -5.943 28.390 1.00 84.69 195 GLN A C 1
ATOM 1601 O O . GLN A 1 195 ? -10.791 -5.621 27.388 1.00 84.69 195 GLN A O 1
ATOM 1606 N N . ASP A 1 196 ? -10.953 -5.712 29.617 1.00 86.69 196 ASP A N 1
ATOM 1607 C CA . ASP A 1 196 ? -9.674 -5.038 29.855 1.00 86.69 196 ASP A CA 1
ATOM 1608 C C . ASP A 1 196 ? -8.469 -5.819 29.317 1.00 86.69 196 ASP A C 1
ATOM 1610 O O . ASP A 1 196 ? -7.559 -5.211 28.745 1.0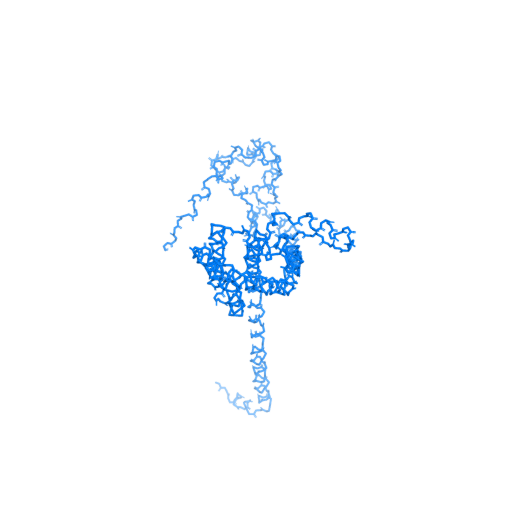0 86.69 196 ASP A O 1
ATOM 1614 N N . PHE A 1 197 ? -8.476 -7.151 29.434 1.00 87.50 197 PHE A N 1
ATOM 1615 C CA . PHE A 1 197 ? -7.445 -7.996 28.825 1.00 87.50 197 PHE A CA 1
ATOM 1616 C C . PHE A 1 197 ? -7.467 -7.904 27.296 1.00 87.50 197 PHE A C 1
ATOM 1618 O O . PHE A 1 197 ? -6.431 -7.644 26.687 1.00 87.50 197 PHE A O 1
ATOM 1625 N N . VAL A 1 198 ? -8.642 -8.036 26.672 1.00 89.56 198 VAL A N 1
ATOM 1626 C CA . VAL A 1 198 ? -8.769 -7.969 25.206 1.00 89.56 198 VAL A CA 1
ATOM 1627 C C . VAL A 1 198 ? -8.397 -6.578 24.677 1.00 89.56 198 VAL A C 1
ATOM 1629 O O . VAL A 1 198 ? -7.706 -6.458 23.669 1.00 89.56 198 VAL A O 1
ATOM 1632 N N . VAL A 1 199 ? -8.776 -5.504 25.374 1.00 91.88 199 VAL A N 1
ATOM 1633 C CA . VAL A 1 199 ? -8.391 -4.129 25.011 1.00 91.88 199 VAL A CA 1
ATOM 1634 C C . VAL A 1 199 ? -6.877 -3.931 25.109 1.00 91.88 199 VAL A C 1
ATOM 1636 O O . VAL A 1 199 ? -6.288 -3.290 24.235 1.00 91.88 199 VAL A O 1
ATOM 1639 N N . ALA A 1 200 ? -6.232 -4.482 26.142 1.00 90.69 200 ALA A N 1
ATOM 1640 C CA . ALA A 1 200 ? -4.779 -4.434 26.274 1.00 90.69 200 ALA A CA 1
ATOM 1641 C C . ALA A 1 200 ? -4.076 -5.200 25.139 1.00 90.69 200 ALA A C 1
ATOM 1643 O O . ALA A 1 200 ? -3.099 -4.690 24.585 1.00 90.69 200 ALA A O 1
ATOM 1644 N N . ASP A 1 201 ? -4.603 -6.362 24.748 1.00 91.56 201 ASP A N 1
ATOM 1645 C CA . ASP A 1 201 ? -4.108 -7.141 23.611 1.00 91.56 201 ASP A CA 1
ATOM 1646 C C . ASP A 1 201 ? -4.273 -6.383 22.287 1.00 91.56 201 ASP A C 1
ATOM 1648 O O . ASP A 1 201 ? -3.329 -6.309 21.498 1.00 91.56 201 ASP A O 1
ATOM 1652 N N . ILE A 1 202 ? -5.436 -5.761 22.052 1.00 92.31 202 ILE A N 1
ATOM 1653 C CA . ILE A 1 202 ? -5.684 -4.924 20.868 1.00 92.31 202 ILE A CA 1
ATOM 1654 C C . ILE A 1 202 ? -4.707 -3.746 20.830 1.00 92.31 202 ILE A C 1
ATOM 1656 O O . ILE A 1 202 ? -4.154 -3.449 19.773 1.00 92.31 202 ILE A O 1
ATOM 1660 N N . HIS A 1 203 ? -4.457 -3.083 21.962 1.00 93.62 203 HIS A N 1
ATOM 1661 C CA . HIS A 1 203 ? -3.494 -1.980 22.046 1.00 93.62 203 HIS A CA 1
ATOM 1662 C C . HIS A 1 203 ? -2.062 -2.437 21.749 1.00 93.62 203 HIS A C 1
ATOM 1664 O O . HIS A 1 203 ? -1.376 -1.817 20.932 1.00 93.62 203 HIS A O 1
ATOM 1670 N N . ALA A 1 204 ? -1.624 -3.540 22.361 1.00 91.81 204 ALA A N 1
ATOM 1671 C CA . ALA A 1 204 ? -0.304 -4.114 22.121 1.00 91.81 204 ALA A CA 1
ATOM 1672 C C . ALA A 1 204 ? -0.128 -4.509 20.649 1.00 91.81 204 ALA A C 1
ATOM 1674 O O . ALA A 1 204 ? 0.898 -4.202 20.038 1.00 91.81 204 ALA A O 1
ATOM 1675 N N . LEU A 1 205 ? -1.153 -5.127 20.062 1.00 91.62 205 LEU A N 1
ATOM 1676 C CA . LEU A 1 205 ? -1.159 -5.515 18.662 1.00 91.62 205 LEU A CA 1
ATOM 1677 C C . LEU A 1 205 ? -1.144 -4.294 17.734 1.00 91.62 205 LEU A C 1
ATOM 1679 O O . LEU A 1 205 ? -0.345 -4.252 16.802 1.00 91.62 205 LEU A O 1
ATOM 1683 N N . ALA A 1 206 ? -1.972 -3.281 17.997 1.00 91.88 206 ALA A N 1
ATOM 1684 C CA . ALA A 1 206 ? -2.002 -2.045 17.218 1.00 91.88 206 ALA A CA 1
ATOM 1685 C C . ALA A 1 206 ? -0.635 -1.354 17.212 1.00 91.88 206 ALA A C 1
ATOM 1687 O O . ALA A 1 206 ? -0.169 -0.912 16.159 1.00 91.88 206 ALA A O 1
ATOM 1688 N N . LYS A 1 207 ? 0.045 -1.327 18.364 1.00 92.81 207 LYS A N 1
ATOM 1689 C CA . LYS A 1 207 ? 1.409 -0.806 18.484 1.00 92.81 207 LYS A CA 1
ATOM 1690 C C . LYS A 1 207 ? 2.401 -1.608 17.643 1.00 92.81 207 LYS A C 1
ATOM 1692 O O . LYS A 1 207 ? 3.073 -1.026 16.796 1.00 92.81 207 LYS A O 1
ATOM 1697 N N . GLN A 1 208 ? 2.439 -2.931 17.804 1.00 91.31 208 GLN A N 1
ATOM 1698 C CA . GLN A 1 208 ? 3.351 -3.796 17.044 1.00 91.31 208 GLN A CA 1
ATOM 1699 C C . GLN A 1 208 ? 3.123 -3.702 15.531 1.00 91.31 208 GLN A C 1
ATOM 1701 O O . GLN A 1 208 ? 4.080 -3.617 14.761 1.00 91.31 208 GLN A O 1
ATOM 1706 N N . ILE A 1 209 ? 1.862 -3.698 15.090 1.00 91.00 209 ILE A N 1
ATOM 1707 C CA . ILE A 1 209 ? 1.511 -3.582 13.673 1.00 91.00 209 ILE A CA 1
ATOM 1708 C C . ILE A 1 209 ? 1.929 -2.212 13.134 1.00 91.00 209 ILE A C 1
ATOM 1710 O O . ILE A 1 209 ? 2.532 -2.150 12.065 1.00 91.00 209 ILE A O 1
ATOM 1714 N N . THR A 1 210 ? 1.661 -1.129 13.868 1.00 92.06 210 THR A N 1
ATOM 1715 C CA . THR A 1 210 ? 2.042 0.231 13.455 1.00 92.06 210 THR A CA 1
ATOM 1716 C C . THR A 1 210 ? 3.560 0.366 13.324 1.00 92.06 210 THR A C 1
ATOM 1718 O O . THR A 1 210 ? 4.039 0.830 12.290 1.00 92.06 210 THR A O 1
ATOM 1721 N N . GLU A 1 211 ? 4.327 -0.119 14.306 1.00 91.56 211 GLU A N 1
ATOM 1722 C CA . GLU A 1 211 ? 5.798 -0.124 14.268 1.00 91.56 211 GLU A CA 1
ATOM 1723 C C . GLU A 1 211 ? 6.332 -0.939 13.083 1.00 91.56 211 GLU A C 1
ATOM 1725 O O . GLU A 1 211 ? 7.232 -0.499 12.360 1.00 91.56 211 GLU A O 1
ATOM 1730 N N . ARG A 1 212 ? 5.747 -2.118 12.835 1.00 89.50 212 ARG A N 1
ATOM 1731 C CA . ARG A 1 212 ? 6.121 -2.970 11.704 1.00 89.50 212 ARG A CA 1
ATOM 1732 C C . ARG A 1 212 ? 5.855 -2.260 10.377 1.00 89.50 212 ARG A C 1
ATOM 1734 O O . ARG A 1 212 ? 6.761 -2.186 9.547 1.00 89.50 212 ARG A O 1
ATOM 1741 N N . ILE A 1 213 ? 4.650 -1.713 10.193 1.00 89.88 213 ILE A N 1
ATOM 1742 C CA . ILE A 1 213 ? 4.266 -0.926 9.012 1.00 89.88 213 ILE A CA 1
ATOM 1743 C C . ILE A 1 213 ? 5.250 0.232 8.811 1.00 89.88 213 ILE A C 1
ATOM 1745 O O . ILE A 1 213 ? 5.750 0.410 7.701 1.00 89.88 213 ILE A O 1
ATOM 1749 N N . GLY A 1 214 ? 5.580 0.972 9.873 1.00 89.81 214 GLY A N 1
ATOM 1750 C CA . GLY A 1 214 ? 6.551 2.067 9.846 1.00 89.81 214 GLY A CA 1
ATOM 1751 C C . GLY A 1 214 ? 7.937 1.633 9.375 1.00 89.81 214 GLY A C 1
ATOM 1752 O O . GLY A 1 214 ? 8.524 2.275 8.498 1.00 89.81 214 GLY A O 1
ATOM 1753 N N . ALA A 1 215 ? 8.443 0.509 9.887 1.00 89.62 215 ALA A N 1
ATOM 1754 C CA . ALA A 1 215 ? 9.734 -0.042 9.480 1.00 89.62 215 ALA A CA 1
ATOM 1755 C C . ALA A 1 215 ? 9.760 -0.408 7.985 1.00 89.62 215 ALA A C 1
ATOM 1757 O O . ALA A 1 215 ? 10.660 0.018 7.257 1.00 89.62 215 ALA A O 1
ATOM 1758 N N . ILE A 1 216 ? 8.738 -1.126 7.511 1.00 87.19 216 ILE A N 1
ATOM 1759 C CA . ILE A 1 216 ? 8.622 -1.551 6.106 1.00 87.19 216 ILE A CA 1
ATOM 1760 C C . ILE A 1 216 ? 8.474 -0.343 5.191 1.00 87.19 216 ILE A C 1
ATOM 1762 O O . ILE A 1 216 ? 9.129 -0.251 4.152 1.00 87.19 216 ILE A O 1
ATOM 1766 N N . PHE A 1 217 ? 7.619 0.603 5.578 1.00 88.06 217 PHE A N 1
ATOM 1767 C CA . PHE A 1 217 ? 7.409 1.832 4.835 1.00 88.06 217 PHE A CA 1
ATOM 1768 C C . PHE A 1 217 ? 8.722 2.605 4.686 1.00 88.06 217 PHE A C 1
ATOM 1770 O O . PHE A 1 217 ? 9.088 2.974 3.573 1.00 88.06 217 PHE A O 1
ATOM 1777 N N . LYS A 1 218 ? 9.485 2.783 5.770 1.00 88.44 218 LYS A N 1
ATOM 1778 C CA . LYS A 1 218 ? 10.775 3.489 5.748 1.00 88.44 218 LYS A CA 1
ATOM 1779 C C . LYS A 1 218 ? 11.814 2.799 4.862 1.00 88.44 218 LYS A C 1
ATOM 1781 O O . LYS A 1 218 ? 12.569 3.477 4.161 1.00 88.44 218 LYS A O 1
ATOM 1786 N N . GLU A 1 219 ? 11.857 1.470 4.882 1.00 86.19 219 GLU A N 1
ATOM 1787 C CA . GLU A 1 219 ? 12.753 0.682 4.034 1.00 86.19 219 GLU A CA 1
ATOM 1788 C C . GLU A 1 219 ? 12.391 0.829 2.548 1.00 86.19 219 GLU A C 1
ATOM 1790 O O . GLU A 1 219 ? 13.238 1.182 1.720 1.00 86.19 219 GLU A O 1
ATOM 1795 N N . ARG A 1 220 ? 11.115 0.619 2.212 1.00 81.12 220 ARG A N 1
ATOM 1796 C CA . ARG A 1 220 ? 10.636 0.553 0.824 1.00 81.12 220 ARG A CA 1
ATOM 1797 C C . ARG A 1 220 ? 10.399 1.916 0.185 1.00 81.12 220 ARG A C 1
ATOM 1799 O O . ARG A 1 220 ? 10.532 2.049 -1.034 1.00 81.12 220 ARG A O 1
ATOM 1806 N N . ARG A 1 221 ? 10.152 2.960 0.983 1.00 82.56 221 ARG A N 1
ATOM 1807 C CA . ARG A 1 221 ? 10.025 4.350 0.518 1.00 82.56 221 ARG A CA 1
ATOM 1808 C C . ARG A 1 221 ? 11.209 4.768 -0.346 1.00 82.56 221 ARG A C 1
ATOM 1810 O O . ARG A 1 221 ? 10.998 5.364 -1.392 1.00 82.56 221 ARG A O 1
ATOM 1817 N N . LYS A 1 222 ? 12.442 4.395 0.017 1.00 78.31 222 LYS A N 1
ATOM 1818 C CA . LYS A 1 222 ? 13.643 4.727 -0.776 1.00 78.31 222 LYS A CA 1
ATOM 1819 C C . LYS A 1 222 ? 13.543 4.228 -2.219 1.00 78.31 222 LYS A C 1
ATOM 1821 O O . LYS A 1 222 ? 13.977 4.909 -3.146 1.00 78.31 222 LYS A O 1
ATOM 1826 N N . LEU A 1 223 ? 12.973 3.039 -2.415 1.00 71.62 223 LEU A N 1
ATOM 1827 C CA . LEU A 1 223 ? 12.827 2.431 -3.731 1.00 71.62 223 LEU A CA 1
ATOM 1828 C C . LEU A 1 223 ? 11.765 3.163 -4.559 1.00 71.62 223 LEU A C 1
ATOM 1830 O O . LEU A 1 223 ? 12.006 3.442 -5.734 1.00 71.62 223 LEU A O 1
ATOM 1834 N N . ILE A 1 224 ? 10.648 3.547 -3.945 1.00 70.25 224 ILE A N 1
ATOM 1835 C CA . ILE A 1 224 ? 9.580 4.316 -4.597 1.00 70.25 224 ILE A CA 1
ATOM 1836 C C . ILE A 1 224 ? 10.010 5.760 -4.887 1.00 70.25 224 ILE A C 1
ATOM 1838 O O . ILE A 1 224 ? 9.832 6.236 -6.008 1.00 70.25 224 ILE A O 1
ATOM 1842 N N . ASP A 1 225 ? 10.677 6.425 -3.947 1.00 71.19 225 ASP A N 1
ATOM 1843 C CA . ASP A 1 225 ? 11.226 7.771 -4.140 1.00 71.19 225 ASP A CA 1
ATOM 1844 C C . ASP A 1 225 ? 12.277 7.768 -5.269 1.00 71.19 225 ASP A C 1
ATOM 1846 O O . ASP A 1 225 ? 12.305 8.673 -6.105 1.00 71.19 225 ASP A O 1
ATOM 1850 N N . SER A 1 226 ? 13.073 6.693 -5.393 1.00 66.06 226 SER A N 1
ATOM 1851 C CA . SER A 1 226 ? 14.010 6.513 -6.516 1.00 66.06 226 SER A CA 1
ATOM 1852 C C . SER A 1 226 ? 13.317 6.339 -7.876 1.00 66.06 226 SER A C 1
ATOM 1854 O O . SER A 1 226 ? 13.894 6.673 -8.911 1.00 66.06 226 SER A O 1
ATOM 1856 N N . MET A 1 227 ? 12.074 5.845 -7.904 1.00 58.25 227 MET A N 1
ATOM 1857 C CA . MET A 1 227 ? 11.292 5.682 -9.136 1.00 58.25 227 MET A CA 1
ATOM 1858 C C . MET A 1 227 ? 10.744 7.014 -9.662 1.00 58.25 227 MET A C 1
ATOM 1860 O O . MET A 1 227 ? 10.527 7.132 -10.868 1.00 58.25 227 MET A O 1
ATOM 1864 N N . ARG A 1 228 ? 10.610 8.047 -8.815 1.00 57.09 228 ARG A N 1
ATOM 1865 C CA . ARG A 1 228 ? 10.326 9.421 -9.271 1.00 57.09 228 ARG A CA 1
ATOM 1866 C C . ARG A 1 228 ? 11.410 9.910 -10.236 1.00 57.09 228 ARG A C 1
ATOM 1868 O O . ARG A 1 228 ? 11.107 10.504 -11.267 1.00 57.09 228 ARG A O 1
ATOM 1875 N N . ASN A 1 229 ? 12.664 9.547 -9.960 1.00 53.06 229 ASN A N 1
ATOM 1876 C CA . ASN A 1 229 ? 13.787 9.794 -10.862 1.00 53.06 229 ASN A CA 1
ATOM 1877 C C . ASN A 1 229 ? 13.794 8.843 -12.070 1.00 53.06 229 ASN A C 1
ATOM 1879 O O . ASN A 1 229 ? 14.341 9.203 -13.104 1.00 53.06 229 ASN A O 1
ATOM 1883 N N . LEU A 1 230 ? 13.160 7.665 -11.998 1.00 47.97 230 LEU A N 1
ATOM 1884 C CA . LEU A 1 230 ? 13.036 6.748 -13.138 1.00 47.97 230 LEU A CA 1
ATOM 1885 C C . LEU A 1 230 ? 12.056 7.266 -14.204 1.00 47.97 230 LEU A C 1
ATOM 1887 O O . LEU A 1 230 ? 12.238 6.964 -15.377 1.00 47.97 230 LEU A O 1
ATOM 1891 N N . TRP A 1 231 ? 11.052 8.070 -13.842 1.00 47.03 231 TRP A N 1
ATOM 1892 C CA . TRP A 1 231 ? 10.216 8.766 -14.833 1.00 47.03 231 TRP A CA 1
ATOM 1893 C C . TRP A 1 231 ? 11.031 9.822 -15.599 1.00 47.03 231 TRP A C 1
ATOM 1895 O O . TRP A 1 231 ? 10.975 9.883 -16.826 1.00 47.03 231 TRP A O 1
ATOM 1905 N N . VAL A 1 232 ? 11.901 10.549 -14.888 1.00 46.66 232 VAL A N 1
ATOM 1906 C CA . VAL A 1 232 ? 12.919 11.437 -15.480 1.00 46.66 232 VAL A CA 1
ATOM 1907 C C . VAL A 1 232 ? 13.934 10.638 -16.314 1.00 46.66 232 VAL A C 1
ATOM 1909 O O . VAL A 1 232 ? 14.338 11.081 -17.381 1.00 46.66 232 VAL A O 1
ATOM 1912 N N . PHE A 1 233 ? 14.290 9.421 -15.897 1.00 41.44 233 PHE A N 1
ATOM 1913 C CA . PHE A 1 233 ? 15.172 8.515 -16.639 1.00 41.44 233 PHE A CA 1
ATOM 1914 C C . PHE A 1 233 ? 14.501 7.956 -17.906 1.00 41.44 233 PHE A C 1
ATOM 1916 O O . PHE A 1 233 ? 15.128 7.893 -18.955 1.00 41.44 233 PHE A O 1
ATOM 1923 N N . ARG A 1 234 ? 13.206 7.614 -17.861 1.00 46.94 234 ARG A N 1
ATOM 1924 C CA . ARG A 1 234 ? 12.411 7.246 -19.045 1.00 46.94 234 ARG A CA 1
ATOM 1925 C C . ARG A 1 234 ? 12.306 8.414 -20.023 1.00 46.94 234 ARG A C 1
ATOM 1927 O O . ARG A 1 234 ? 12.454 8.184 -21.215 1.00 46.94 234 ARG A O 1
ATOM 1934 N N . MET A 1 235 ? 12.139 9.645 -19.535 1.00 47.78 235 MET A N 1
ATOM 1935 C CA . MET A 1 235 ? 12.242 10.857 -20.359 1.00 47.78 235 MET A CA 1
ATOM 1936 C C . MET A 1 235 ? 13.647 11.023 -20.963 1.00 47.78 235 MET A C 1
ATOM 1938 O O . MET A 1 235 ? 13.764 11.257 -22.159 1.00 47.78 235 MET A O 1
ATOM 1942 N N . LEU A 1 236 ? 14.712 10.834 -20.178 1.00 42.81 236 LEU A N 1
ATOM 1943 C CA . LEU A 1 236 ? 16.109 10.955 -20.624 1.00 42.81 236 LEU A CA 1
ATOM 1944 C C . LEU A 1 236 ? 16.535 9.876 -21.630 1.00 42.81 236 LEU A C 1
ATOM 1946 O O .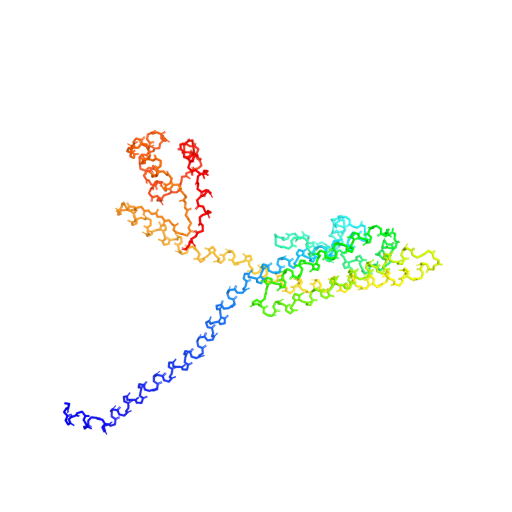 LEU A 1 236 ? 17.355 10.166 -22.490 1.00 42.81 236 LEU A O 1
ATOM 1950 N N . PHE A 1 237 ? 15.989 8.659 -21.558 1.00 46.25 237 PHE A N 1
ATOM 1951 C CA . PHE A 1 237 ? 16.267 7.586 -22.526 1.00 46.25 237 PHE A CA 1
ATOM 1952 C C . PHE A 1 237 ? 15.330 7.615 -23.739 1.00 46.25 237 PHE A C 1
ATOM 1954 O O . PHE A 1 237 ? 15.732 7.212 -24.830 1.00 46.25 237 PHE A O 1
ATOM 1961 N N . ALA A 1 238 ? 14.106 8.131 -23.590 1.00 48.28 238 ALA A N 1
ATOM 1962 C CA . ALA A 1 238 ? 13.231 8.412 -24.725 1.00 48.28 238 ALA A CA 1
ATOM 1963 C C . ALA A 1 238 ? 13.702 9.645 -25.513 1.00 48.28 238 ALA A C 1
ATOM 1965 O O . ALA A 1 238 ? 13.519 9.685 -26.725 1.00 48.28 238 ALA A O 1
ATOM 1966 N N . ALA A 1 239 ? 14.346 10.623 -24.868 1.00 48.84 239 ALA A N 1
ATOM 1967 C CA . ALA A 1 239 ? 14.791 11.862 -25.503 1.00 48.84 239 ALA A CA 1
ATOM 1968 C C . ALA A 1 239 ? 15.741 11.648 -26.702 1.00 48.84 239 ALA A C 1
ATOM 1970 O O . ALA A 1 239 ? 15.464 12.241 -27.740 1.00 48.84 239 ALA A O 1
ATOM 1971 N N . PRO A 1 240 ? 16.776 10.781 -26.662 1.00 53.50 240 PRO A N 1
ATOM 1972 C CA . PRO A 1 240 ? 17.600 10.466 -27.833 1.00 53.50 240 PRO A CA 1
ATOM 1973 C C . PRO A 1 240 ? 16.797 9.865 -28.989 1.00 53.50 240 PRO A C 1
ATOM 1975 O O . PRO A 1 240 ? 17.004 10.228 -30.143 1.00 53.50 240 PRO A O 1
ATOM 1978 N N . ILE A 1 241 ? 15.839 8.984 -28.683 1.00 56.81 241 ILE A N 1
ATOM 1979 C CA . ILE A 1 241 ? 14.967 8.358 -29.683 1.00 56.81 241 ILE A CA 1
ATOM 1980 C C . ILE A 1 241 ? 14.035 9.411 -30.298 1.00 56.81 241 ILE A C 1
ATOM 1982 O O . ILE A 1 241 ? 13.920 9.486 -31.518 1.00 56.81 241 ILE A O 1
ATOM 1986 N N . VAL A 1 242 ? 13.420 10.270 -29.482 1.00 56.03 242 VAL A N 1
ATOM 1987 C CA . VAL A 1 242 ? 12.569 11.387 -29.928 1.00 56.03 242 VAL A CA 1
ATOM 1988 C C . VAL A 1 242 ? 13.375 12.423 -30.727 1.00 56.03 242 VAL A C 1
ATOM 1990 O O . VAL A 1 242 ? 12.880 12.944 -31.724 1.00 56.03 242 VAL A O 1
ATOM 1993 N N . PHE A 1 243 ? 14.626 12.684 -30.344 1.00 58.81 243 PHE A N 1
ATOM 1994 C CA . PHE A 1 243 ? 15.537 13.620 -31.006 1.00 58.81 243 PHE A CA 1
ATOM 1995 C C . PHE A 1 243 ? 15.972 13.116 -32.387 1.00 58.81 243 PHE A C 1
ATOM 1997 O O . PHE A 1 243 ? 15.793 13.823 -33.377 1.00 58.81 243 PHE A O 1
ATOM 2004 N N . ILE A 1 244 ? 16.450 11.868 -32.484 1.00 58.47 244 ILE A N 1
ATOM 2005 C CA . ILE A 1 244 ? 16.791 11.219 -33.762 1.00 58.47 244 ILE A CA 1
ATOM 2006 C C . ILE A 1 244 ? 15.557 11.155 -34.674 1.00 58.47 244 ILE A C 1
ATOM 2008 O O . ILE A 1 244 ? 15.644 11.440 -35.869 1.00 58.47 244 ILE A O 1
ATOM 2012 N N . ARG A 1 245 ? 14.380 10.848 -34.116 1.00 62.56 245 ARG A N 1
ATOM 2013 C CA . ARG A 1 245 ? 13.117 10.826 -34.868 1.00 62.56 245 ARG A CA 1
ATOM 2014 C C . ARG A 1 245 ? 12.758 12.188 -35.450 1.00 62.56 245 ARG A C 1
ATOM 2016 O O . ARG A 1 245 ? 12.498 12.272 -36.647 1.00 62.56 245 ARG A O 1
ATOM 2023 N N . ARG A 1 246 ? 12.762 13.247 -34.633 1.00 63.00 246 ARG A N 1
ATOM 2024 C CA . ARG A 1 246 ? 12.367 14.596 -35.071 1.00 63.00 246 ARG A CA 1
ATOM 2025 C C . ARG A 1 246 ? 13.370 15.252 -36.013 1.00 63.00 246 ARG A C 1
ATOM 2027 O O . ARG A 1 246 ? 12.942 16.001 -36.882 1.00 63.00 246 ARG A O 1
ATOM 2034 N N . LEU A 1 247 ? 14.669 14.998 -35.852 1.00 65.69 247 LEU A N 1
ATOM 2035 C CA . LEU A 1 247 ? 15.703 15.695 -36.626 1.00 65.69 247 LEU A CA 1
ATOM 2036 C C . LEU A 1 247 ? 16.220 14.919 -37.837 1.00 65.69 247 LEU A C 1
ATOM 2038 O O . LEU A 1 247 ? 16.752 15.543 -38.748 1.00 65.69 247 LEU A O 1
ATOM 2042 N N . ILE A 1 248 ? 16.071 13.590 -37.869 1.00 68.50 248 ILE A N 1
ATOM 2043 C CA . ILE A 1 248 ? 16.610 12.759 -38.957 1.00 68.50 248 ILE A CA 1
ATOM 2044 C C . ILE A 1 248 ? 15.483 12.055 -39.711 1.00 68.50 248 ILE A C 1
ATOM 2046 O O . ILE A 1 248 ? 15.327 12.251 -40.914 1.00 68.50 248 ILE A O 1
ATOM 2050 N N . VAL A 1 249 ? 14.664 11.263 -39.012 1.00 66.88 249 VAL A N 1
ATOM 2051 C CA . VAL A 1 249 ? 13.669 10.391 -39.664 1.00 66.88 249 VAL A CA 1
ATOM 2052 C C . VAL A 1 249 ? 12.523 11.195 -40.272 1.00 66.88 249 VAL A C 1
ATOM 2054 O O . VAL A 1 249 ? 12.168 10.980 -41.426 1.00 66.88 249 VAL A O 1
ATOM 2057 N N . LEU A 1 250 ? 11.967 12.148 -39.525 1.00 71.31 250 LEU A N 1
ATOM 2058 C CA . LEU A 1 250 ? 10.819 12.939 -39.965 1.00 71.31 250 LEU A CA 1
ATOM 2059 C C . LEU A 1 250 ? 11.167 13.855 -41.159 1.00 71.31 250 LEU A C 1
ATOM 2061 O O . LEU A 1 250 ? 10.427 13.823 -42.145 1.00 71.31 250 LEU A O 1
ATOM 2065 N N . PRO A 1 251 ? 12.309 14.577 -41.177 1.00 72.75 251 PRO A N 1
ATOM 2066 C CA . PRO A 1 251 ? 12.754 15.302 -42.367 1.00 72.75 251 PRO A CA 1
ATOM 2067 C C . PRO A 1 251 ? 13.035 14.381 -43.557 1.00 72.75 251 PRO A C 1
ATOM 2069 O O . PRO A 1 251 ? 12.636 14.706 -44.673 1.00 72.75 251 PRO A O 1
ATOM 2072 N N . TYR A 1 252 ? 13.654 13.216 -43.336 1.00 75.25 252 TYR A N 1
ATOM 2073 C CA . TYR A 1 252 ? 13.903 12.244 -44.403 1.00 75.25 252 TYR A CA 1
ATOM 2074 C C . TYR A 1 252 ? 12.599 11.729 -45.028 1.00 75.25 252 TYR A C 1
ATOM 2076 O O . TYR A 1 252 ? 12.451 11.770 -46.247 1.00 75.25 252 TYR A O 1
ATOM 2084 N N . CYS A 1 253 ? 11.625 11.308 -44.215 1.00 76.69 253 CYS A N 1
ATOM 2085 C CA . CYS A 1 253 ? 10.307 10.878 -44.689 1.00 76.69 253 CYS A CA 1
ATOM 2086 C C . CYS A 1 253 ? 9.582 12.004 -45.437 1.00 76.69 253 CYS A C 1
ATOM 2088 O O . CYS A 1 253 ? 9.031 11.765 -46.511 1.00 76.69 253 CYS A O 1
ATOM 2090 N N . ARG A 1 254 ? 9.659 13.241 -44.927 1.00 77.94 254 ARG A N 1
ATOM 2091 C CA . ARG A 1 254 ? 9.059 14.426 -45.552 1.00 77.94 254 ARG A CA 1
ATOM 2092 C C . ARG A 1 254 ? 9.668 14.747 -46.918 1.00 77.94 254 ARG A C 1
ATOM 2094 O O . ARG A 1 254 ? 8.912 15.046 -47.842 1.00 77.94 254 ARG A O 1
ATOM 2101 N N . ILE A 1 255 ? 10.994 14.654 -47.054 1.00 76.94 255 ILE A N 1
ATOM 2102 C CA . ILE A 1 255 ? 11.718 14.838 -48.325 1.00 76.94 255 ILE A CA 1
ATOM 2103 C C . ILE A 1 255 ? 11.408 13.689 -49.293 1.00 76.94 255 ILE A C 1
ATOM 2105 O O . ILE A 1 255 ? 11.149 13.928 -50.467 1.00 76.94 255 ILE A O 1
ATOM 2109 N N . ALA A 1 256 ? 11.380 12.449 -48.799 1.00 75.06 256 ALA A N 1
ATOM 2110 C CA . ALA A 1 256 ? 11.081 11.258 -49.592 1.00 75.06 256 ALA A CA 1
ATOM 2111 C C . ALA A 1 256 ? 9.586 11.092 -49.929 1.00 75.06 256 ALA A C 1
ATOM 2113 O O . ALA A 1 256 ? 9.229 10.168 -50.658 1.00 75.06 256 ALA A O 1
ATOM 2114 N N . GLY A 1 257 ? 8.707 11.939 -49.380 1.00 76.81 257 GLY A N 1
ATOM 2115 C CA . GLY A 1 257 ? 7.260 11.881 -49.596 1.00 76.81 257 GLY A CA 1
ATOM 2116 C C . GLY A 1 257 ? 6.581 10.630 -49.028 1.00 76.81 257 GLY A C 1
ATOM 2117 O O . GLY A 1 257 ? 5.509 10.267 -49.504 1.00 76.81 257 GLY A O 1
ATOM 2118 N N . LYS A 1 258 ? 7.182 9.963 -48.035 1.00 81.19 258 LYS A N 1
ATOM 2119 C CA . LYS A 1 258 ? 6.675 8.702 -47.468 1.00 81.19 258 LYS A CA 1
ATOM 2120 C C . LYS A 1 258 ? 5.933 8.929 -46.149 1.00 81.19 258 LYS A C 1
ATOM 2122 O O . LYS A 1 258 ? 6.496 9.592 -45.280 1.00 81.19 258 LYS A O 1
ATOM 2127 N N . PRO A 1 259 ? 4.745 8.327 -45.946 1.00 80.56 259 PRO A N 1
ATOM 2128 C CA . PRO A 1 259 ? 3.997 8.491 -44.706 1.00 80.56 259 PRO A CA 1
ATOM 2129 C C . PRO A 1 259 ? 4.829 8.030 -43.506 1.00 80.56 259 PRO A C 1
ATOM 2131 O O . PRO A 1 259 ? 5.497 6.994 -43.545 1.00 80.56 259 PRO A O 1
ATOM 2134 N N . PHE A 1 260 ? 4.784 8.814 -42.436 1.00 79.81 260 PHE A N 1
ATOM 2135 C CA . PHE A 1 260 ? 5.388 8.480 -41.158 1.00 79.81 260 PHE A CA 1
ATOM 2136 C C . PHE A 1 260 ? 4.295 7.986 -40.208 1.00 79.81 260 PHE A C 1
ATOM 2138 O O . PHE A 1 260 ? 3.306 8.676 -39.964 1.00 79.81 260 PHE A O 1
ATOM 2145 N N . ARG A 1 261 ? 4.468 6.775 -39.675 1.00 76.12 261 ARG A N 1
ATOM 2146 C CA . ARG A 1 261 ? 3.596 6.186 -38.653 1.00 76.12 261 ARG A CA 1
ATOM 2147 C C . ARG A 1 261 ? 4.460 5.788 -37.467 1.00 76.12 261 ARG A C 1
ATOM 2149 O O . ARG A 1 261 ? 5.356 4.953 -37.598 1.00 76.12 261 ARG A O 1
ATOM 2156 N N . ASP A 1 262 ? 4.238 6.422 -36.320 1.00 64.69 262 ASP A N 1
ATOM 2157 C CA . ASP A 1 262 ? 5.001 6.110 -35.113 1.00 64.69 262 ASP A CA 1
ATOM 2158 C C . ASP A 1 262 ? 4.411 4.865 -34.442 1.00 64.69 262 ASP A C 1
ATOM 2160 O O . ASP A 1 262 ? 3.359 4.923 -33.818 1.00 64.69 262 ASP A O 1
ATOM 2164 N N . TYR A 1 263 ? 5.101 3.727 -34.549 1.00 58.16 263 TYR A N 1
ATOM 2165 C CA . TYR A 1 263 ? 4.684 2.472 -33.914 1.00 58.16 263 TYR A CA 1
ATOM 2166 C C . TYR A 1 263 ? 4.729 2.502 -32.374 1.00 58.16 263 TYR A C 1
ATOM 2168 O O . TYR A 1 263 ? 4.178 1.607 -31.743 1.00 58.16 263 TYR A O 1
ATOM 2176 N N . ILE A 1 264 ? 5.397 3.490 -31.761 1.00 53.62 264 ILE A N 1
ATOM 2177 C CA . ILE A 1 264 ? 5.529 3.609 -30.298 1.00 53.62 264 ILE A CA 1
ATOM 2178 C C . ILE A 1 264 ? 4.502 4.591 -29.720 1.00 53.62 264 ILE A C 1
ATOM 2180 O O . ILE A 1 264 ? 3.950 4.331 -28.654 1.00 53.62 264 ILE A O 1
ATOM 2184 N N . PHE A 1 265 ? 4.222 5.693 -30.419 1.00 58.91 265 PHE A N 1
ATOM 2185 C CA . PHE A 1 265 ? 3.193 6.670 -30.051 1.00 58.91 265 PHE A CA 1
ATOM 2186 C C . PHE A 1 265 ? 2.245 6.863 -31.232 1.00 58.91 265 PHE A C 1
ATOM 2188 O O . PHE A 1 265 ? 2.340 7.842 -31.969 1.00 58.91 265 PHE A O 1
ATOM 2195 N N . GLN A 1 266 ? 1.369 5.880 -31.445 1.00 62.69 266 GLN A N 1
ATOM 2196 C CA . GLN A 1 266 ? 0.445 5.877 -32.575 1.00 62.69 266 GLN A CA 1
ATOM 2197 C C . GLN A 1 266 ? -0.578 7.001 -32.419 1.00 62.69 266 GLN A C 1
ATOM 2199 O O . GLN A 1 266 ? -1.538 6.894 -31.657 1.00 62.69 266 GLN A O 1
ATOM 2204 N N . SER A 1 267 ? -0.355 8.088 -33.151 1.00 73.19 267 SER A N 1
ATOM 2205 C CA . SER A 1 267 ? -1.368 9.110 -33.360 1.00 73.19 267 SER A CA 1
ATOM 2206 C C . SER A 1 267 ? -2.408 8.540 -34.331 1.00 73.19 267 SER A C 1
ATOM 2208 O O . SER A 1 267 ? -2.012 8.067 -35.398 1.00 73.19 267 SER A O 1
ATOM 2210 N N . PRO A 1 268 ? -3.709 8.539 -33.999 1.00 78.81 268 PRO A N 1
ATOM 2211 C CA . PRO A 1 268 ? -4.728 7.933 -34.855 1.00 78.81 268 PRO A CA 1
ATOM 2212 C C . PRO A 1 268 ? -5.079 8.823 -36.061 1.00 78.81 268 PRO A C 1
ATOM 2214 O O . PRO A 1 268 ? -5.587 8.341 -37.070 1.00 78.81 268 PRO A O 1
ATOM 2217 N N . TRP A 1 269 ? -4.776 10.123 -35.986 1.00 83.94 269 TRP A N 1
ATOM 2218 C CA . TRP A 1 269 ? -5.170 11.130 -36.975 1.00 83.94 269 TRP A CA 1
ATOM 2219 C C . TRP A 1 269 ? -4.739 10.845 -38.416 1.00 83.94 269 TRP A C 1
ATOM 2221 O O . TRP A 1 269 ? -5.578 11.003 -39.301 1.00 83.94 269 TRP A O 1
ATOM 2231 N N . PRO A 1 270 ? -3.491 10.421 -38.691 1.00 87.00 270 PRO A N 1
ATOM 2232 C CA . PRO A 1 270 ? -3.034 10.214 -40.059 1.00 87.00 270 PRO A CA 1
ATOM 2233 C C . PRO A 1 270 ? -3.856 9.147 -40.798 1.00 87.00 270 PRO A C 1
ATOM 2235 O O . PRO A 1 270 ? -4.276 9.365 -41.932 1.00 87.00 270 PRO A O 1
ATOM 2238 N N . ASP A 1 271 ? -4.155 8.031 -40.128 1.00 85.38 271 ASP A N 1
ATOM 2239 C CA . ASP A 1 271 ? -4.935 6.929 -40.704 1.00 85.38 271 ASP A CA 1
ATOM 2240 C C . ASP A 1 271 ? -6.421 7.279 -40.823 1.00 85.38 271 ASP A C 1
ATOM 2242 O O . ASP A 1 271 ? -7.073 6.930 -41.806 1.00 85.38 271 ASP A O 1
ATOM 2246 N N . MET A 1 272 ? -6.963 8.006 -39.845 1.00 86.81 272 MET A N 1
ATOM 2247 C CA . MET A 1 272 ? -8.361 8.433 -39.870 1.00 86.81 272 MET A CA 1
ATOM 2248 C C . MET A 1 272 ? -8.632 9.468 -40.969 1.00 86.81 272 MET A C 1
ATOM 2250 O O . MET A 1 272 ? -9.644 9.381 -41.662 1.00 86.81 272 MET A O 1
ATOM 2254 N N . LEU A 1 273 ? -7.719 10.421 -41.177 1.00 88.31 273 LEU A N 1
ATOM 2255 C CA . LEU A 1 273 ? -7.830 11.417 -42.246 1.00 88.31 273 LEU A CA 1
ATOM 2256 C C . LEU A 1 273 ? -7.695 10.785 -43.629 1.00 88.31 273 LEU A C 1
ATOM 2258 O O . LEU A 1 273 ? -8.471 11.118 -44.524 1.00 88.31 273 LEU A O 1
ATOM 2262 N N . GLU A 1 274 ? -6.748 9.859 -43.793 1.00 88.19 274 GLU A N 1
ATOM 2263 C CA . GLU A 1 274 ? -6.574 9.121 -45.042 1.00 88.19 274 GLU A CA 1
ATOM 2264 C C . GLU A 1 274 ? -7.827 8.306 -45.373 1.00 88.19 274 GLU A C 1
ATOM 2266 O O . GLU A 1 274 ? -8.332 8.365 -46.496 1.00 88.19 274 GLU A O 1
ATOM 2271 N N . LYS A 1 275 ? -8.375 7.601 -44.379 1.00 87.94 275 LYS A N 1
ATOM 2272 C CA . LYS A 1 275 ? -9.592 6.807 -44.531 1.00 87.94 275 LYS A CA 1
ATOM 2273 C C . LYS A 1 275 ? -10.807 7.669 -44.860 1.00 87.94 275 LYS A C 1
ATOM 2275 O O . LYS A 1 275 ? -11.515 7.368 -45.813 1.00 87.94 275 LYS A O 1
ATOM 2280 N N . TRP A 1 276 ? -11.039 8.748 -44.113 1.00 90.69 276 TRP A N 1
ATOM 2281 C CA . TRP A 1 276 ? -12.122 9.694 -44.400 1.00 90.69 276 TRP A CA 1
ATOM 2282 C C . TRP A 1 276 ? -12.027 10.254 -45.826 1.00 90.69 276 TRP A C 1
ATOM 2284 O O . TRP A 1 276 ? -13.021 10.282 -46.551 1.00 90.69 276 TRP A O 1
ATOM 2294 N N . ARG A 1 277 ? -10.822 10.640 -46.263 1.00 92.06 277 ARG A N 1
ATOM 2295 C CA . ARG A 1 277 ? -10.586 11.152 -47.616 1.00 92.06 277 ARG A CA 1
ATOM 2296 C C . ARG A 1 277 ? -10.898 10.104 -48.687 1.00 92.06 277 ARG A C 1
ATOM 2298 O O . ARG A 1 277 ? -11.517 10.436 -49.695 1.00 92.06 277 ARG A O 1
ATOM 2305 N N . GLN A 1 278 ? -10.483 8.854 -48.471 1.00 90.31 278 GLN A N 1
ATOM 2306 C CA . GLN A 1 278 ? -10.786 7.734 -49.367 1.00 90.31 278 GLN A CA 1
ATOM 2307 C C . GLN A 1 278 ? -12.291 7.437 -49.423 1.00 90.31 278 GLN A C 1
ATOM 2309 O O . GLN A 1 278 ? -12.830 7.282 -50.511 1.00 90.31 278 GLN A O 1
ATOM 2314 N N . GLU A 1 279 ? -12.982 7.429 -48.280 1.00 89.31 279 GLU A N 1
ATOM 2315 C CA . GLU A 1 279 ? -14.435 7.200 -48.194 1.00 89.31 279 GLU A CA 1
ATOM 2316 C C . GLU A 1 279 ? -15.256 8.287 -48.901 1.00 89.31 279 GLU A C 1
ATOM 2318 O O . GLU A 1 279 ? -16.363 8.027 -49.368 1.00 89.31 279 GLU A O 1
ATOM 2323 N N . LYS A 1 280 ? -14.731 9.514 -48.965 1.00 87.44 280 LYS A N 1
ATOM 2324 C CA . LYS A 1 280 ? -15.361 10.642 -49.661 1.00 87.44 280 LYS A CA 1
ATOM 2325 C C . LYS A 1 280 ? -14.904 10.803 -51.110 1.00 87.44 280 LYS A C 1
ATOM 2327 O O . LYS A 1 280 ? -15.441 11.666 -51.793 1.00 87.44 280 LYS A O 1
ATOM 2332 N N . GLU A 1 281 ? -13.935 10.004 -51.557 1.00 91.81 281 GLU A N 1
ATOM 2333 C CA . GLU A 1 281 ? -13.343 10.069 -52.900 1.00 91.81 281 GLU A CA 1
ATOM 2334 C C . GLU A 1 281 ? -12.825 11.473 -53.283 1.00 91.81 281 GLU A C 1
ATOM 2336 O O . GLU A 1 281 ? -12.841 11.863 -54.449 1.00 91.81 281 GLU A O 1
ATOM 2341 N N . ILE A 1 282 ? -12.335 12.241 -52.302 1.00 91.31 282 ILE A N 1
ATOM 2342 C CA . ILE A 1 282 ? -11.847 13.617 -52.508 1.00 91.31 282 ILE A CA 1
ATOM 2343 C C . ILE A 1 282 ? -10.315 13.689 -52.592 1.00 91.31 282 ILE A C 1
ATOM 2345 O O . ILE A 1 282 ? -9.580 12.861 -52.033 1.00 91.31 282 ILE A O 1
ATOM 2349 N N . THR A 1 283 ? -9.800 14.704 -53.291 1.00 92.56 283 THR A N 1
ATOM 2350 C CA . THR A 1 283 ? -8.352 14.964 -53.355 1.00 92.56 283 THR A CA 1
ATOM 2351 C C . THR A 1 283 ? -7.838 15.611 -52.066 1.00 92.56 283 THR A C 1
ATOM 2353 O O . THR A 1 283 ? -8.612 16.056 -51.217 1.00 92.56 283 THR A O 1
ATOM 2356 N N . LYS A 1 284 ? -6.511 15.673 -51.887 1.00 90.00 284 LYS A N 1
ATOM 2357 C CA . LYS A 1 284 ? -5.908 16.301 -50.696 1.00 90.00 284 LYS A CA 1
ATOM 2358 C C . LYS A 1 284 ? -6.174 17.806 -50.648 1.00 90.00 284 LYS A C 1
ATOM 2360 O O . LYS A 1 284 ? -6.315 18.365 -49.568 1.00 90.00 284 LYS A O 1
ATOM 2365 N N . GLU A 1 285 ? -6.265 18.449 -51.806 1.00 91.12 285 GLU A N 1
ATOM 2366 C CA . GLU A 1 285 ? -6.575 19.872 -51.950 1.00 91.12 285 GLU A CA 1
ATOM 2367 C C . GLU A 1 285 ? -8.020 20.156 -51.533 1.00 91.12 285 GLU A C 1
ATOM 2369 O O . GLU A 1 285 ? -8.260 21.046 -50.723 1.00 91.12 285 GLU A O 1
ATOM 2374 N N . GLN A 1 286 ? -8.964 19.337 -52.005 1.00 91.38 286 GLN A N 1
ATOM 2375 C CA . GLN A 1 286 ? -10.380 19.433 -51.639 1.00 91.38 286 GLN A CA 1
ATOM 2376 C C . GLN A 1 286 ? -10.609 19.127 -50.154 1.00 91.38 286 GLN A C 1
ATOM 2378 O O . GLN A 1 286 ? -11.417 19.776 -49.491 1.00 91.38 286 GLN A O 1
ATOM 2383 N N . ALA A 1 287 ? -9.875 18.155 -49.607 1.00 89.50 287 ALA A N 1
ATOM 2384 C CA . ALA A 1 287 ? -9.906 17.831 -48.186 1.00 89.50 287 ALA A CA 1
ATOM 2385 C C . ALA A 1 287 ? -9.363 18.978 -47.317 1.00 89.50 287 ALA A C 1
ATOM 2387 O O . ALA A 1 287 ? -9.957 19.303 -46.290 1.00 89.50 287 ALA A O 1
ATOM 2388 N N . ALA A 1 288 ? -8.269 19.619 -47.740 1.00 90.75 288 ALA A N 1
ATOM 2389 C CA . ALA A 1 288 ? -7.710 20.782 -47.060 1.00 90.75 288 ALA A CA 1
ATOM 2390 C C . ALA A 1 288 ? -8.672 21.981 -47.092 1.00 90.75 288 ALA A C 1
ATOM 2392 O O . ALA A 1 288 ? -8.872 22.622 -46.065 1.00 90.75 288 ALA A O 1
ATOM 2393 N N . GLU A 1 289 ? -9.320 22.231 -48.232 1.00 92.38 289 GLU A N 1
ATOM 2394 C CA . GLU A 1 289 ? -10.343 23.273 -48.378 1.00 92.38 289 GLU A CA 1
ATOM 2395 C C . GLU A 1 289 ? -11.554 23.011 -47.469 1.00 92.38 289 GLU A C 1
ATOM 2397 O O . GLU A 1 289 ? -11.974 23.898 -46.730 1.00 92.38 289 GLU A O 1
ATOM 2402 N N . THR A 1 290 ? -12.047 21.768 -47.438 1.00 89.31 290 THR A N 1
ATOM 2403 C CA . THR A 1 290 ? -13.178 21.350 -46.586 1.00 89.31 290 THR A CA 1
ATOM 2404 C C . THR A 1 290 ? -12.886 21.537 -45.096 1.00 89.31 290 THR A C 1
ATOM 2406 O O . THR A 1 290 ? -13.779 21.873 -44.322 1.00 89.31 290 THR A O 1
ATOM 2409 N N . LEU A 1 291 ? -11.637 21.313 -44.684 1.00 88.50 291 LEU A N 1
ATOM 2410 C CA . LEU A 1 291 ? -11.196 21.451 -43.296 1.00 88.50 291 LEU A CA 1
ATOM 2411 C C . LEU A 1 291 ? -10.672 22.854 -42.966 1.00 88.50 291 LEU A C 1
ATOM 2413 O O . LEU A 1 291 ? -10.233 23.078 -41.838 1.00 88.50 291 LEU A O 1
ATOM 2417 N N . GLU A 1 292 ? -10.706 23.786 -43.924 1.00 91.19 292 GLU A N 1
ATOM 2418 C CA . GLU A 1 292 ? -10.141 25.134 -43.808 1.00 91.19 292 GLU A CA 1
ATOM 2419 C C . GLU A 1 292 ? -8.677 25.130 -43.320 1.00 91.19 292 GLU A C 1
ATOM 2421 O O . GLU A 1 292 ? -8.309 25.852 -42.383 1.00 91.19 292 GLU A O 1
ATOM 2426 N N . LEU A 1 293 ? -7.854 24.276 -43.932 1.00 90.00 293 LEU A N 1
ATOM 2427 C CA . LEU A 1 293 ? -6.421 24.131 -43.669 1.00 90.00 293 LEU A CA 1
ATOM 2428 C C . LEU A 1 293 ? -5.620 24.455 -44.925 1.00 90.00 293 LEU A C 1
ATOM 2430 O O . LEU A 1 293 ? -6.081 24.243 -46.048 1.00 90.00 293 LEU A O 1
ATOM 2434 N N . ALA A 1 294 ? -4.373 24.896 -44.761 1.00 92.00 294 ALA A N 1
ATOM 2435 C CA . ALA A 1 294 ? -3.483 24.955 -45.911 1.00 92.00 294 ALA A CA 1
ATOM 2436 C C . ALA A 1 294 ? -3.215 23.532 -46.439 1.00 92.00 294 ALA A C 1
ATOM 2438 O O . ALA A 1 294 ? -3.043 22.587 -45.667 1.00 92.00 294 ALA A O 1
ATOM 2439 N N . VAL A 1 295 ? -3.094 23.363 -47.759 1.00 89.62 295 VAL A N 1
ATOM 2440 C CA . VAL A 1 295 ? -2.849 22.043 -48.384 1.00 89.62 295 VAL A CA 1
ATOM 2441 C C . VAL A 1 295 ? -1.610 21.351 -47.798 1.00 89.62 295 VAL A C 1
ATOM 2443 O O . VAL A 1 295 ? -1.620 20.149 -47.535 1.00 89.62 295 VAL A O 1
ATOM 2446 N N . ASN A 1 296 ? -0.552 22.119 -47.525 1.00 88.12 296 ASN A N 1
ATOM 2447 C CA . ASN A 1 296 ? 0.672 21.609 -46.903 1.00 88.12 296 ASN A CA 1
ATOM 2448 C C . ASN A 1 296 ? 0.459 21.172 -45.449 1.00 88.12 296 ASN A C 1
ATOM 2450 O O . ASN A 1 296 ? 1.057 20.195 -45.009 1.00 88.12 296 ASN A O 1
ATOM 2454 N N . GLU A 1 297 ? -0.402 21.870 -44.715 1.00 89.19 297 GLU A N 1
ATOM 2455 C CA . GLU A 1 297 ? -0.726 21.558 -43.325 1.00 89.19 297 GLU A CA 1
ATOM 2456 C C . GLU A 1 297 ? -1.568 20.291 -43.223 1.00 89.19 297 GLU A C 1
ATOM 2458 O O . GLU A 1 297 ? -1.246 19.420 -42.418 1.00 89.19 297 GLU A O 1
ATOM 2463 N N . TYR A 1 298 ? -2.594 20.164 -44.070 1.00 90.94 298 TYR A N 1
ATOM 2464 C CA . TYR A 1 298 ? -3.393 18.946 -44.183 1.00 90.94 298 TYR A CA 1
ATOM 2465 C C . TYR A 1 298 ? -2.515 17.750 -44.564 1.00 90.94 298 TYR A C 1
ATOM 2467 O O . TYR A 1 298 ? -2.536 16.719 -43.891 1.00 90.94 298 TYR A O 1
ATOM 2475 N N . ARG A 1 299 ? -1.672 17.914 -45.595 1.00 89.38 299 ARG A N 1
ATOM 2476 C CA . ARG A 1 299 ? -0.717 16.889 -46.031 1.00 89.38 299 ARG A CA 1
ATOM 2477 C C . ARG A 1 299 ? 0.207 16.465 -44.892 1.00 89.38 299 ARG A C 1
ATOM 2479 O O . ARG A 1 299 ? 0.442 15.273 -44.733 1.00 89.38 299 ARG A O 1
ATOM 2486 N N . ASP A 1 300 ? 0.758 17.402 -44.127 1.00 87.56 300 ASP A N 1
ATOM 2487 C CA . ASP A 1 300 ? 1.677 17.077 -43.035 1.00 87.56 300 ASP A CA 1
ATOM 2488 C C . ASP A 1 300 ? 0.982 16.307 -41.899 1.00 87.56 300 ASP A C 1
ATOM 2490 O O . ASP A 1 300 ? 1.617 15.459 -41.274 1.00 87.56 300 ASP A O 1
ATOM 2494 N N . ILE A 1 301 ? -0.309 16.549 -41.654 1.00 88.44 301 ILE A N 1
ATOM 2495 C CA . ILE A 1 301 ? -1.084 15.824 -40.637 1.00 88.44 301 ILE A CA 1
ATOM 2496 C C . ILE A 1 301 ? -1.472 14.422 -41.140 1.00 88.44 301 ILE A C 1
ATOM 2498 O O . ILE A 1 301 ? -1.200 13.435 -40.459 1.00 88.44 301 ILE A O 1
ATOM 2502 N N . GLU A 1 302 ? -2.023 14.297 -42.354 1.00 89.50 302 GLU A N 1
ATOM 2503 C CA . GLU A 1 302 ? -2.391 13.002 -42.968 1.00 89.50 302 GLU A CA 1
ATOM 2504 C C . GLU A 1 302 ? -1.161 12.087 -43.159 1.00 89.50 302 GLU A C 1
ATOM 2506 O O . GLU A 1 302 ? -1.221 10.864 -43.018 1.00 89.50 302 GLU A O 1
ATOM 2511 N N . MET A 1 303 ? 0.007 12.673 -43.435 1.00 85.50 303 MET A N 1
ATOM 2512 C CA . MET A 1 303 ? 1.264 11.930 -43.575 1.00 85.50 303 M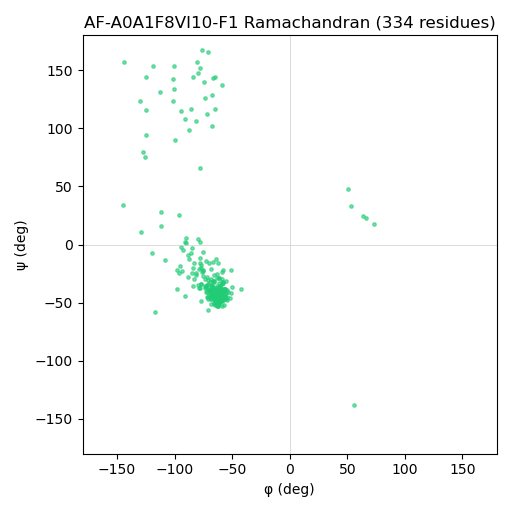ET A CA 1
ATOM 2513 C C . MET A 1 303 ? 1.967 11.673 -42.231 1.00 85.50 303 MET A C 1
ATOM 2515 O O . MET A 1 303 ? 2.994 10.998 -42.220 1.00 85.50 303 MET A O 1
ATOM 2519 N N . GLY A 1 304 ? 1.436 12.173 -41.109 1.00 83.25 304 GLY A N 1
ATOM 2520 C CA . GLY A 1 304 ? 1.987 11.965 -39.764 1.00 83.25 304 GLY A CA 1
ATOM 2521 C C . GLY A 1 304 ? 3.271 12.746 -39.461 1.00 83.25 304 GLY A C 1
ATOM 2522 O O . GLY A 1 304 ? 3.993 12.413 -38.525 1.00 83.25 304 GLY A O 1
ATOM 2523 N N . TYR A 1 305 ? 3.583 13.786 -40.237 1.00 82.75 305 TYR A N 1
ATOM 2524 C CA . TYR A 1 305 ? 4.740 14.658 -40.006 1.00 82.75 305 TYR A CA 1
ATOM 2525 C C . TYR A 1 305 ? 4.498 15.688 -38.900 1.00 82.75 305 TYR A C 1
ATOM 2527 O O . TYR A 1 305 ? 5.459 16.208 -38.330 1.00 82.75 305 TYR A O 1
ATOM 2535 N N . ARG A 1 306 ? 3.238 15.992 -38.577 1.00 84.88 306 ARG A N 1
ATOM 2536 C CA . ARG A 1 306 ? 2.886 16.784 -37.395 1.00 84.88 306 ARG A CA 1
ATOM 2537 C C . ARG A 1 306 ? 1.588 16.307 -36.767 1.00 84.88 306 ARG A C 1
ATOM 2539 O O . ARG A 1 306 ? 0.733 15.747 -37.447 1.00 84.88 306 ARG A O 1
ATOM 2546 N N . GLU A 1 307 ? 1.436 16.605 -35.484 1.00 82.88 307 GLU A N 1
ATOM 2547 C CA . GLU A 1 307 ? 0.142 16.486 -34.820 1.00 82.88 307 GLU A CA 1
ATOM 2548 C C . GLU A 1 307 ? -0.705 17.744 -35.059 1.00 82.88 307 GLU A C 1
ATOM 2550 O O . GLU A 1 307 ? -0.145 18.849 -35.124 1.00 82.88 307 GLU A O 1
ATOM 2555 N N . PRO A 1 308 ? -2.032 17.590 -35.198 1.00 83.94 308 PRO A N 1
ATOM 2556 C CA .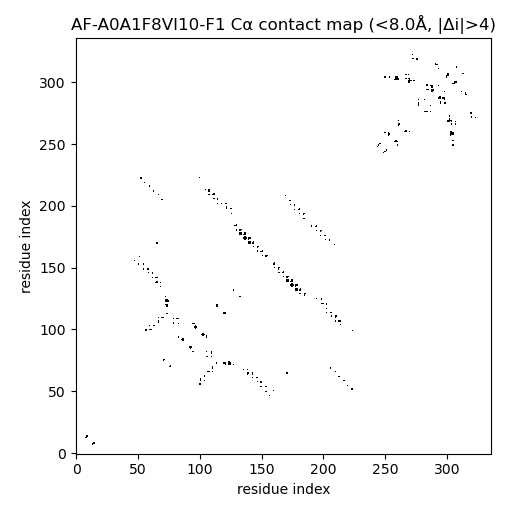 PRO A 1 308 ? -2.935 18.720 -35.341 1.00 83.94 308 PRO A CA 1
ATOM 2557 C C . PRO A 1 308 ? -2.979 19.541 -34.047 1.00 83.94 308 PRO A C 1
ATOM 2559 O O . PRO A 1 308 ? -2.932 19.006 -32.936 1.00 83.94 308 PRO A O 1
ATOM 2562 N N . THR A 1 309 ? -3.081 20.860 -34.177 1.00 85.50 309 THR A N 1
ATOM 2563 C CA . THR A 1 309 ? -3.318 21.750 -33.035 1.00 85.50 309 THR A CA 1
ATOM 2564 C C . THR A 1 309 ? -4.748 21.597 -32.513 1.00 85.50 309 THR A C 1
ATOM 2566 O O . THR A 1 309 ? -5.620 21.046 -33.183 1.00 85.50 309 THR A O 1
ATOM 2569 N N . LEU A 1 310 ? -5.026 22.112 -31.312 1.00 79.69 310 LEU A N 1
ATOM 2570 C CA . LEU A 1 310 ? -6.370 22.048 -30.723 1.00 79.69 310 LEU A CA 1
ATOM 2571 C C . LEU A 1 310 ? -7.446 22.699 -31.604 1.00 79.69 310 LEU A C 1
ATOM 2573 O O . LEU A 1 310 ? -8.582 22.232 -31.615 1.00 79.69 310 LEU A O 1
ATOM 2577 N N . ASP A 1 311 ? -7.107 23.755 -32.340 1.00 81.62 311 ASP A N 1
ATOM 2578 C CA . ASP A 1 311 ? -8.064 24.434 -33.214 1.00 81.62 311 ASP A CA 1
ATOM 2579 C C . ASP A 1 311 ? -8.261 23.688 -34.538 1.00 81.62 311 ASP A C 1
ATOM 2581 O O . ASP A 1 311 ? -9.387 23.585 -35.016 1.00 81.62 311 ASP A O 1
ATOM 2585 N N . GLU A 1 312 ? -7.212 23.065 -35.078 1.00 86.00 312 GLU A N 1
ATOM 2586 C CA . GLU A 1 312 ? -7.310 22.170 -36.240 1.00 86.00 312 GLU A CA 1
ATOM 2587 C C . GLU A 1 312 ? -8.117 20.909 -35.904 1.00 86.00 312 GLU A C 1
ATOM 2589 O O . GLU A 1 312 ? -8.958 20.480 -36.690 1.00 86.00 312 GLU A O 1
ATOM 2594 N N . LEU A 1 313 ? -7.945 20.363 -34.696 1.00 84.81 313 LEU A N 1
ATOM 2595 C CA . LEU A 1 313 ? -8.742 19.243 -34.201 1.00 84.81 313 LEU A CA 1
ATOM 2596 C C . LEU A 1 313 ? -10.230 19.581 -34.159 1.00 84.81 313 LEU A C 1
ATOM 2598 O O . LEU A 1 313 ? -11.040 18.790 -34.631 1.00 84.81 313 LEU A O 1
ATOM 2602 N N . LYS A 1 314 ? -10.615 20.763 -33.662 1.00 84.75 314 LYS A N 1
ATOM 2603 C CA . LYS A 1 314 ? -12.028 21.185 -33.653 1.00 84.75 314 LYS A CA 1
ATOM 2604 C C . LYS A 1 314 ? -12.636 21.217 -35.056 1.00 84.75 314 LYS A C 1
ATOM 2606 O O . LYS A 1 314 ? -13.812 20.899 -35.196 1.00 84.75 314 LYS A O 1
ATOM 2611 N N . LYS A 1 315 ? -11.844 21.567 -36.075 1.00 84.94 315 LYS A N 1
ATOM 2612 C CA . LYS A 1 315 ? -12.272 21.567 -37.482 1.00 84.94 315 LYS A CA 1
ATOM 2613 C C . LYS A 1 315 ? -12.391 20.154 -38.057 1.00 84.94 315 LYS A C 1
ATOM 2615 O O . LYS A 1 315 ? -13.293 19.890 -38.839 1.00 84.94 315 LYS A O 1
ATOM 2620 N N . MET A 1 316 ? -11.514 19.237 -37.646 1.00 84.75 316 MET A N 1
ATOM 2621 C CA . MET A 1 316 ? -11.487 17.846 -38.118 1.00 84.75 316 MET A CA 1
ATOM 2622 C C . MET A 1 316 ? -12.542 16.950 -37.460 1.00 84.75 316 MET A C 1
ATOM 2624 O O . MET A 1 316 ? -13.111 16.079 -38.117 1.00 84.75 316 MET A O 1
ATOM 2628 N N . MET A 1 317 ? -12.812 17.156 -36.169 1.00 82.38 317 MET A N 1
ATOM 2629 C CA . MET A 1 317 ? -13.672 16.283 -35.365 1.00 82.38 317 MET A CA 1
ATOM 2630 C C . MET A 1 317 ? -15.053 16.010 -35.989 1.00 82.38 317 MET A C 1
ATOM 2632 O O . MET A 1 317 ? -15.396 14.834 -36.065 1.00 82.38 317 MET A O 1
ATOM 2636 N N . PRO A 1 318 ? -15.809 17.000 -36.514 1.00 83.75 318 PRO A N 1
ATOM 2637 C CA . PRO A 1 318 ? -17.136 16.766 -37.098 1.00 83.75 318 PRO A CA 1
ATOM 2638 C C . PRO A 1 318 ? -17.160 15.778 -38.271 1.00 83.75 318 PRO A C 1
ATOM 2640 O O . PRO A 1 318 ? -18.192 15.178 -38.551 1.00 83.75 318 PRO A O 1
ATOM 2643 N N . PHE A 1 319 ? -16.034 15.600 -38.962 1.00 79.56 319 PHE A N 1
ATOM 2644 C CA . PHE A 1 319 ? -15.938 14.762 -40.159 1.00 79.56 319 PHE A CA 1
ATOM 2645 C C . PHE A 1 319 ? -15.455 13.340 -39.866 1.00 79.56 319 PHE A C 1
ATOM 2647 O O . PHE A 1 319 ? -15.635 12.441 -40.685 1.00 79.56 319 PHE A O 1
ATOM 2654 N N . ILE A 1 320 ? -14.833 13.145 -38.703 1.00 76.75 320 ILE A N 1
ATOM 2655 C CA . ILE A 1 320 ? -14.110 11.922 -38.341 1.00 76.75 320 ILE A CA 1
ATOM 2656 C C . ILE A 1 320 ? -14.735 11.263 -37.091 1.00 76.75 320 ILE A C 1
ATOM 2658 O O . ILE A 1 320 ? -14.404 10.131 -36.739 1.00 76.75 320 ILE A O 1
ATOM 2662 N N . GLN A 1 321 ? -15.695 11.928 -36.437 1.00 66.31 321 GLN A N 1
ATOM 2663 C CA . GLN A 1 321 ? -16.342 11.484 -35.197 1.00 66.31 321 GLN A CA 1
ATOM 2664 C C . GLN A 1 321 ? -16.928 10.066 -35.288 1.00 66.31 321 GLN A C 1
ATOM 2666 O O . GLN A 1 321 ? -16.724 9.264 -34.378 1.00 66.31 321 GLN A O 1
ATOM 2671 N N . ASP A 1 322 ? -17.552 9.717 -36.416 1.00 62.22 322 ASP A N 1
ATOM 2672 C CA . ASP A 1 322 ? -18.147 8.391 -36.651 1.00 62.22 322 ASP A CA 1
ATOM 2673 C C . ASP A 1 322 ? -17.104 7.264 -36.766 1.00 62.22 322 ASP A C 1
ATOM 2675 O O . ASP A 1 322 ? -17.412 6.088 -36.559 1.00 62.22 322 ASP A O 1
ATOM 2679 N N . GLN A 1 323 ? -15.849 7.603 -37.074 1.00 60.31 323 GLN A N 1
ATOM 2680 C CA . GLN A 1 323 ? -14.752 6.641 -37.145 1.00 60.31 323 GLN A CA 1
ATOM 2681 C C . GLN A 1 323 ? -14.109 6.387 -35.773 1.00 60.31 323 GLN A C 1
ATOM 2683 O O . GLN A 1 323 ? -13.567 5.304 -35.572 1.00 60.31 323 GLN A O 1
ATOM 2688 N N . ILE A 1 324 ? -14.206 7.324 -34.818 1.00 56.41 324 ILE A N 1
ATOM 2689 C CA . ILE A 1 324 ? -13.661 7.171 -33.453 1.00 56.41 324 ILE A CA 1
ATOM 2690 C C . ILE A 1 324 ? -14.411 6.065 -32.694 1.00 56.41 324 ILE A C 1
ATOM 2692 O O . ILE A 1 324 ? -13.783 5.221 -32.061 1.00 56.41 324 ILE A O 1
ATOM 2696 N N . PHE A 1 325 ? -15.740 6.007 -32.820 1.00 48.84 325 PHE A N 1
ATOM 2697 C CA . PHE A 1 325 ? -16.577 5.034 -32.103 1.00 48.84 325 PHE A CA 1
ATOM 2698 C C . PHE A 1 325 ? -16.560 3.615 -32.699 1.00 48.84 325 PHE A C 1
ATOM 2700 O O . PHE A 1 325 ? -16.920 2.665 -32.015 1.00 48.84 325 PHE A O 1
ATOM 2707 N N . ARG A 1 326 ? -16.095 3.435 -33.944 1.00 47.84 326 ARG A N 1
ATOM 2708 C CA . ARG A 1 326 ? -15.989 2.112 -34.600 1.00 47.84 326 ARG A CA 1
ATOM 2709 C C . ARG A 1 326 ? -14.664 1.382 -34.343 1.00 47.84 326 ARG A C 1
ATOM 2711 O O . ARG A 1 326 ? -14.513 0.232 -34.755 1.00 47.84 326 ARG A O 1
ATOM 2718 N N . VAL A 1 327 ? -13.679 2.043 -33.729 1.00 47.16 327 VAL A N 1
ATOM 2719 C CA . VAL A 1 327 ? -12.352 1.456 -33.449 1.00 47.16 327 VAL A CA 1
ATOM 2720 C C . VAL A 1 327 ? -12.372 0.592 -32.180 1.00 47.16 327 VAL A C 1
ATOM 2722 O O . VAL A 1 327 ? -11.601 -0.364 -32.102 1.00 47.16 327 VAL A O 1
ATOM 2725 N N . ASP A 1 328 ? -13.279 0.855 -31.233 1.00 42.44 328 ASP A N 1
ATOM 2726 C CA . ASP A 1 328 ? -13.411 0.043 -30.013 1.00 42.44 328 ASP A CA 1
ATOM 2727 C C . ASP A 1 328 ? -14.091 -1.318 -30.254 1.00 42.44 328 ASP A C 1
ATOM 2729 O O . ASP A 1 328 ? -13.751 -2.289 -29.584 1.00 42.44 328 ASP A O 1
ATOM 2733 N N . GLU A 1 329 ? -14.950 -1.455 -31.269 1.00 40.00 329 GLU A N 1
ATOM 2734 C CA . GLU A 1 329 ? -15.661 -2.719 -31.541 1.00 40.00 329 GLU A CA 1
ATOM 2735 C C . GLU A 1 329 ? -14.794 -3.793 -32.232 1.00 40.00 329 GLU A C 1
ATOM 2737 O O . GLU A 1 329 ? -15.119 -4.974 -32.186 1.00 40.00 329 GLU A O 1
ATOM 2742 N N . ARG A 1 330 ? -13.655 -3.437 -32.849 1.00 42.34 330 ARG A N 1
ATOM 2743 C CA . ARG A 1 330 ? -12.789 -4.412 -33.559 1.00 42.34 330 ARG A CA 1
ATOM 2744 C C . ARG A 1 330 ? -11.706 -5.063 -32.697 1.00 42.34 330 ARG A C 1
ATOM 2746 O O . ARG A 1 330 ? -10.861 -5.781 -33.227 1.00 42.34 330 ARG A O 1
ATOM 2753 N N . LYS A 1 331 ? -11.683 -4.812 -31.385 1.00 44.78 331 LYS A N 1
ATOM 2754 C CA . LYS A 1 331 ? -10.739 -5.473 -30.464 1.00 44.78 331 LYS A CA 1
ATOM 2755 C C . LYS A 1 331 ? -11.269 -6.783 -29.865 1.00 44.78 331 LYS A C 1
ATOM 2757 O O . LYS A 1 331 ? -10.531 -7.416 -29.115 1.00 44.78 331 LYS A O 1
ATOM 2762 N N . GLU A 1 332 ? -12.478 -7.217 -30.228 1.00 38.78 332 GLU A N 1
ATOM 2763 C CA . GLU A 1 332 ? -13.125 -8.428 -29.694 1.00 38.78 332 GLU A CA 1
ATOM 2764 C C . GLU A 1 332 ? -13.286 -9.582 -30.705 1.00 38.78 332 GLU A C 1
ATOM 2766 O O . GLU A 1 332 ? -14.172 -10.415 -30.545 1.00 38.78 332 GLU A O 1
ATOM 2771 N N . GLU A 1 333 ? -12.423 -9.709 -31.718 1.00 34.31 333 GLU A N 1
ATOM 2772 C CA . GLU A 1 333 ? -12.336 -10.980 -32.459 1.00 34.31 333 GLU A CA 1
ATOM 2773 C C . GLU A 1 333 ? -11.218 -11.864 -31.878 1.00 34.31 333 GLU A C 1
ATOM 2775 O O . GLU A 1 333 ? -10.037 -11.490 -31.941 1.00 34.31 333 GLU A O 1
ATOM 2780 N N . PRO A 1 334 ? -11.549 -13.031 -31.285 1.00 40.31 334 PRO A N 1
ATOM 2781 C CA . PRO A 1 334 ? -10.547 -13.990 -30.853 1.00 40.31 334 PRO A CA 1
ATOM 2782 C C . PRO A 1 334 ? -9.867 -14.573 -32.093 1.00 40.31 334 PRO A C 1
ATOM 2784 O O . PRO A 1 334 ? -10.522 -15.026 -33.027 1.00 40.31 334 PRO A O 1
ATOM 2787 N N . ARG A 1 335 ? -8.534 -14.548 -32.107 1.00 45.31 335 ARG A N 1
ATOM 2788 C CA . ARG A 1 335 ? -7.757 -15.274 -33.114 1.00 45.31 335 ARG A CA 1
ATOM 2789 C C . ARG A 1 335 ? -7.864 -16.768 -32.809 1.00 45.31 335 ARG A C 1
ATOM 2791 O O . ARG A 1 335 ? -7.354 -17.191 -31.771 1.00 45.31 335 ARG A O 1
ATOM 2798 N N . GLU A 1 336 ? -8.538 -17.508 -33.686 1.00 47.16 336 GLU A N 1
ATOM 2799 C CA . GLU A 1 336 ? -8.419 -18.970 -33.800 1.00 47.16 336 GLU A CA 1
ATOM 2800 C C . GLU A 1 336 ? -7.025 -19.390 -34.284 1.00 47.16 336 GLU A C 1
ATOM 2802 O O . GLU A 1 336 ? -6.422 -18.649 -35.103 1.00 47.16 336 GLU A O 1
#

Sequence (336 aa):
MSEEYALYFGTQDYIRGVLVEVTGIVIEVVVLSITIPIILHVIRRVRTRPIRVAADFYLFQVFHKIARIFLDMATVSDIRPILEKERRENRQLLIVSHPLYGNLENIIFVLEKILTEKNLFCSEVRKRSSKEFKQYRLAAERCIDEIDRLAAMTVEVPGLQSEIFSMRMLAYPLRDQMEKMIETLQESEDCSIRQDFVVADIHALAKQITERIGAIFKERRKLIDSMRNLWVFRMLFAAPIVFIRRLIVLPYCRIAGKPFRDYIFQSPWPDMLEKWRQEKEITKEQAAETLELAVNEYRDIEMGYREPTLDELKKMMPFIQDQIFRVDERKEEPRE